Protein AF-A0A1V3QE25-F1 (afdb_monomer_lite)

Secondary structure (DSSP, 8-state):
-HHHHHTT---HHHH-TT----TTSS--------TT----SS---TTHHHHHHHHHT-TT---S-EEEEE--HHHHHHHHHHHHHHHHHHH---TTS-TTGGG-SEEE-STT--EEE--HHHHHHHHHHHHHHHHHHHHHTT--EEEEEHHHHHH-HHHHHHHHHHHHTTSS-HHHHHHHHHHH--GGGS-HHHHH-SS-SS--SSS---PPPPHHHHHHHHHHHHHHHHHHHHHHHHHHHHHT--

Structure (mmCIF, N/CA/C/O backbone):
data_AF-A0A1V3QE25-F1
#
_entry.id   AF-A0A1V3QE25-F1
#
loop_
_atom_site.group_PDB
_atom_site.id
_atom_site.type_symbol
_atom_site.label_atom_id
_atom_site.label_alt_id
_atom_site.label_comp_id
_atom_site.label_asym_id
_atom_site.label_entity_id
_atom_site.label_seq_id
_atom_site.pdbx_PDB_ins_code
_atom_site.Cartn_x
_atom_site.Cartn_y
_atom_site.Cartn_z
_atom_site.occupancy
_atom_site.B_iso_or_equiv
_atom_site.auth_seq_id
_atom_site.auth_comp_id
_atom_site.auth_asym_id
_atom_site.auth_atom_id
_atom_site.pdbx_PDB_model_num
ATOM 1 N N . MET A 1 1 ? -2.271 5.310 3.461 1.00 87.31 1 MET A N 1
ATOM 2 C CA . MET A 1 1 ? -1.578 6.123 4.490 1.00 87.31 1 MET A CA 1
ATOM 3 C C . MET A 1 1 ? -2.142 7.524 4.607 1.00 87.31 1 MET A C 1
ATOM 5 O O . MET A 1 1 ? -2.741 7.791 5.632 1.00 87.31 1 MET A O 1
ATOM 9 N N . GLN A 1 2 ? -2.006 8.396 3.601 1.00 90.62 2 GLN A N 1
ATOM 10 C CA . GLN A 1 2 ? -2.521 9.776 3.695 1.00 90.62 2 GLN A CA 1
ATOM 11 C C . GLN A 1 2 ? -4.026 9.838 3.993 1.00 90.62 2 GLN A C 1
ATOM 13 O O . GLN A 1 2 ? -4.429 10.609 4.852 1.00 90.62 2 GLN A O 1
ATOM 18 N N . TYR A 1 3 ? -4.822 8.966 3.364 1.00 92.94 3 TYR A N 1
ATOM 19 C CA . TYR A 1 3 ? -6.252 8.831 3.662 1.00 92.94 3 TYR A CA 1
ATOM 20 C C . TYR A 1 3 ? -6.508 8.500 5.143 1.00 92.94 3 TYR A C 1
ATOM 22 O O . TYR A 1 3 ? -7.149 9.271 5.837 1.00 92.94 3 TYR A O 1
ATOM 30 N N . LEU A 1 4 ? -5.902 7.427 5.667 1.00 94.00 4 LEU A N 1
ATOM 31 C CA . LEU A 1 4 ? -6.031 7.029 7.079 1.00 94.00 4 LEU A CA 1
ATOM 32 C C . LEU A 1 4 ? -5.590 8.133 8.057 1.00 94.00 4 LEU A C 1
ATOM 34 O O . LEU A 1 4 ? -6.205 8.304 9.103 1.00 94.00 4 LEU A O 1
ATOM 38 N N . HIS A 1 5 ? -4.552 8.899 7.706 1.00 93.25 5 HIS A N 1
ATOM 39 C CA . HIS A 1 5 ? -4.122 10.053 8.495 1.00 93.25 5 HIS A CA 1
ATOM 40 C C . HIS A 1 5 ? -5.169 11.171 8.500 1.00 93.25 5 HIS A C 1
ATOM 42 O O . HIS A 1 5 ? -5.487 11.700 9.559 1.00 93.25 5 HIS A O 1
ATOM 48 N N . GLY A 1 6 ? -5.721 11.515 7.332 1.00 92.06 6 GLY A N 1
ATOM 49 C CA . GLY A 1 6 ? -6.783 12.516 7.224 1.00 92.06 6 GLY A CA 1
ATOM 50 C C . GLY A 1 6 ? -8.091 12.077 7.891 1.00 92.06 6 GLY A C 1
ATOM 51 O O . GLY A 1 6 ? -8.827 12.926 8.375 1.00 92.06 6 GLY A O 1
ATOM 52 N N . CYS A 1 7 ? -8.336 10.767 8.006 1.00 92.75 7 CYS A N 1
ATOM 53 C CA . CYS A 1 7 ? -9.417 10.208 8.822 1.00 92.75 7 CYS A CA 1
ATOM 54 C C . CYS A 1 7 ? -9.168 10.316 10.337 1.00 92.75 7 CYS A C 1
ATOM 56 O O . CYS A 1 7 ? -10.015 9.882 11.105 1.00 92.75 7 CYS A O 1
ATOM 58 N N . GLY A 1 8 ? -8.020 10.843 10.779 1.00 92.25 8 GLY A N 1
ATOM 59 C CA . GLY A 1 8 ? -7.712 11.075 12.192 1.00 92.25 8 GLY A CA 1
ATOM 60 C C . GLY A 1 8 ? -6.895 9.978 12.881 1.00 92.25 8 GLY A C 1
ATOM 61 O O . GLY A 1 8 ? -6.640 10.087 14.079 1.00 92.25 8 GLY A O 1
ATOM 62 N N . LEU A 1 9 ? -6.445 8.941 12.165 1.00 92.94 9 LEU A N 1
ATOM 63 C CA . LEU A 1 9 ? -5.601 7.899 12.759 1.00 92.94 9 LEU A CA 1
ATOM 64 C C . LEU A 1 9 ? -4.143 8.361 12.921 1.00 92.94 9 LEU A C 1
ATOM 66 O O . LEU A 1 9 ? -3.596 9.104 12.095 1.00 92.94 9 LEU A O 1
ATOM 70 N N . GLU A 1 10 ? -3.472 7.862 13.966 1.00 93.69 10 GLU A N 1
ATOM 71 C CA . GLU A 1 10 ? -2.030 8.062 14.133 1.00 93.69 10 GLU A CA 1
ATOM 72 C C . GLU A 1 10 ? -1.267 7.255 13.073 1.00 93.69 10 GLU A C 1
ATOM 74 O O . GLU A 1 10 ? -1.355 6.031 13.008 1.00 93.69 10 GLU A O 1
ATOM 79 N N . THR A 1 11 ? -0.494 7.946 12.239 1.00 93.25 11 THR A N 1
ATOM 80 C CA . THR A 1 11 ? 0.308 7.342 11.164 1.00 93.25 11 THR A CA 1
ATOM 81 C C . THR A 1 11 ? 1.741 7.876 11.220 1.00 93.25 11 THR A C 1
ATOM 83 O O . THR A 1 11 ? 2.056 8.762 12.016 1.00 93.25 11 THR A O 1
ATOM 86 N N . HIS A 1 12 ? 2.605 7.420 10.310 1.00 89.81 12 HIS A N 1
ATOM 87 C CA . HIS A 1 12 ? 3.932 8.008 10.092 1.00 89.81 12 HIS A CA 1
ATOM 88 C C . HIS A 1 12 ? 3.914 9.548 9.981 1.00 89.81 12 HIS A C 1
ATOM 90 O O . HIS A 1 12 ? 4.813 10.229 10.472 1.00 89.81 12 HIS A O 1
ATOM 96 N N . LEU A 1 13 ? 2.867 10.115 9.368 1.00 90.12 13 LEU A N 1
ATOM 97 C CA . LEU A 1 13 ? 2.724 11.562 9.177 1.00 90.12 13 LEU A CA 1
ATOM 98 C C . LEU A 1 13 ? 2.477 12.318 10.488 1.00 90.12 13 LEU A C 1
ATOM 100 O O . LEU A 1 13 ? 2.809 13.497 10.570 1.00 90.12 13 LEU A O 1
ATOM 104 N N . THR A 1 14 ? 1.974 11.651 11.529 1.00 90.06 14 THR A N 1
ATOM 105 C CA . THR A 1 14 ? 1.804 12.259 12.856 1.00 90.06 14 THR A CA 1
ATOM 106 C C . THR A 1 14 ? 3.156 12.603 13.479 1.00 90.06 14 THR A C 1
ATOM 108 O O . THR A 1 14 ? 3.327 13.678 14.047 1.00 90.06 14 THR A O 1
ATOM 111 N N . GLN A 1 15 ? 4.139 11.709 13.344 1.00 85.38 15 GLN A N 1
ATOM 112 C CA . GLN A 1 15 ? 5.492 11.910 13.875 1.00 85.38 15 GLN A CA 1
ATOM 113 C C . GLN A 1 15 ? 6.384 12.691 12.900 1.00 85.38 15 GLN A C 1
ATOM 115 O O . GLN A 1 15 ? 7.293 13.410 13.317 1.00 85.38 15 GLN A O 1
ATOM 120 N N . HIS A 1 16 ? 6.098 12.600 11.598 1.00 86.50 16 HIS A N 1
ATOM 121 C CA . HIS A 1 16 ? 6.852 13.263 10.538 1.00 86.50 16 HIS A CA 1
ATOM 122 C C . HIS A 1 16 ? 5.935 14.069 9.597 1.00 86.50 16 HIS A C 1
ATOM 124 O O . HIS A 1 16 ? 5.761 13.688 8.438 1.00 86.50 16 HIS A O 1
ATOM 130 N N . PRO A 1 17 ? 5.410 15.237 10.023 1.00 85.00 17 PRO A N 1
ATOM 131 C CA . PRO A 1 17 ? 4.431 16.004 9.236 1.00 85.00 17 PRO A CA 1
ATOM 132 C C . PRO A 1 17 ? 4.947 16.511 7.883 1.00 85.00 17 PRO A C 1
ATOM 134 O O . PRO A 1 17 ? 4.170 16.838 6.993 1.00 85.00 17 PRO A O 1
ATOM 137 N N . LYS A 1 18 ? 6.275 16.604 7.725 1.00 84.06 18 LYS A N 1
ATOM 138 C CA . LYS A 1 18 ? 6.936 17.027 6.479 1.00 84.06 18 LYS A CA 1
ATOM 139 C C . LYS A 1 18 ? 7.327 15.856 5.574 1.00 84.06 18 LYS A C 1
ATOM 141 O O . LYS A 1 18 ? 7.869 16.090 4.493 1.00 84.06 18 LYS A O 1
ATOM 146 N N . ALA A 1 19 ? 7.121 14.613 6.013 1.00 80.94 19 ALA A N 1
ATOM 147 C CA . ALA A 1 19 ? 7.381 13.454 5.176 1.00 80.94 19 ALA A CA 1
ATOM 148 C C . ALA A 1 19 ? 6.414 13.457 3.988 1.00 80.94 19 ALA A C 1
ATOM 150 O O . ALA A 1 19 ? 5.250 13.836 4.097 1.00 80.94 19 ALA A O 1
ATOM 151 N N . SER A 1 20 ? 6.909 13.046 2.829 1.00 77.56 20 SER A N 1
ATOM 152 C CA . SER A 1 20 ? 6.118 12.978 1.607 1.00 77.56 20 SER A CA 1
ATOM 153 C C . SER A 1 20 ? 6.434 11.693 0.864 1.00 77.56 20 SER A C 1
ATOM 155 O O . SER A 1 20 ? 7.486 11.083 1.060 1.00 77.56 20 SER A O 1
ATOM 157 N N . LEU A 1 21 ? 5.495 11.269 0.023 1.00 72.75 21 LEU A N 1
ATOM 158 C CA . LEU A 1 21 ? 5.736 10.179 -0.910 1.00 72.75 21 LEU A CA 1
ATOM 159 C C . LEU A 1 21 ? 6.799 10.602 -1.924 1.00 72.75 21 LEU A C 1
ATOM 161 O O . LEU A 1 21 ? 6.862 11.765 -2.340 1.00 72.75 21 LEU A O 1
ATOM 165 N N . PHE A 1 22 ? 7.611 9.647 -2.368 1.00 65.44 22 PHE A N 1
ATOM 166 C CA . PHE A 1 22 ? 8.517 9.898 -3.476 1.00 65.44 22 PHE A CA 1
ATOM 167 C C . PHE A 1 22 ? 7.690 10.279 -4.711 1.00 65.44 22 PHE A C 1
ATOM 169 O O . PHE A 1 22 ? 6.806 9.551 -5.140 1.00 65.44 22 PHE A O 1
ATOM 176 N N . LYS A 1 23 ? 7.989 11.422 -5.338 1.00 60.81 23 LYS A N 1
ATOM 177 C CA . LYS A 1 23 ? 7.208 11.997 -6.459 1.00 60.81 23 LYS A CA 1
ATOM 178 C C . LYS A 1 23 ? 6.938 11.027 -7.626 1.00 60.81 23 LYS A C 1
ATOM 180 O O . LYS A 1 23 ? 6.082 11.267 -8.478 1.00 60.81 23 LYS A O 1
ATOM 185 N N . HIS A 1 24 ? 7.739 9.977 -7.722 1.00 57.66 24 HIS A N 1
ATOM 186 C CA . HIS A 1 24 ? 7.818 9.066 -8.853 1.00 57.66 24 HIS A CA 1
ATOM 187 C C . HIS A 1 24 ? 7.666 7.595 -8.470 1.00 57.66 24 HIS A C 1
ATOM 189 O O . HIS A 1 24 ? 7.667 6.753 -9.364 1.00 57.66 24 HIS A O 1
ATOM 195 N N . ALA A 1 25 ? 7.485 7.308 -7.181 1.00 57.22 25 ALA A N 1
ATOM 196 C CA . ALA A 1 25 ? 7.248 5.976 -6.655 1.00 57.22 25 ALA A CA 1
ATOM 197 C C . ALA A 1 25 ? 6.140 6.061 -5.599 1.00 57.22 25 ALA A C 1
ATOM 199 O O . ALA A 1 25 ? 6.167 6.949 -4.756 1.00 57.22 25 ALA A O 1
ATOM 200 N N . ASN A 1 26 ? 5.212 5.102 -5.559 1.00 61.88 26 ASN A N 1
ATOM 201 C CA . ASN A 1 26 ? 4.227 4.994 -4.466 1.00 61.88 26 ASN A CA 1
ATOM 202 C C . ASN A 1 26 ? 4.873 4.504 -3.139 1.00 61.88 26 ASN A C 1
ATOM 204 O O . ASN A 1 26 ? 4.250 3.825 -2.318 1.00 61.88 26 ASN A O 1
ATOM 208 N N . ALA A 1 27 ? 6.146 4.841 -2.944 1.00 63.66 27 ALA A N 1
ATOM 209 C CA . ALA A 1 27 ? 6.988 4.544 -1.800 1.00 63.66 27 ALA A CA 1
ATOM 210 C C . ALA A 1 27 ? 7.125 5.791 -0.911 1.00 63.66 27 ALA A C 1
ATOM 212 O O . ALA A 1 27 ? 6.935 6.926 -1.359 1.00 63.66 27 ALA A O 1
ATOM 213 N N . GLY A 1 28 ? 7.474 5.576 0.348 1.00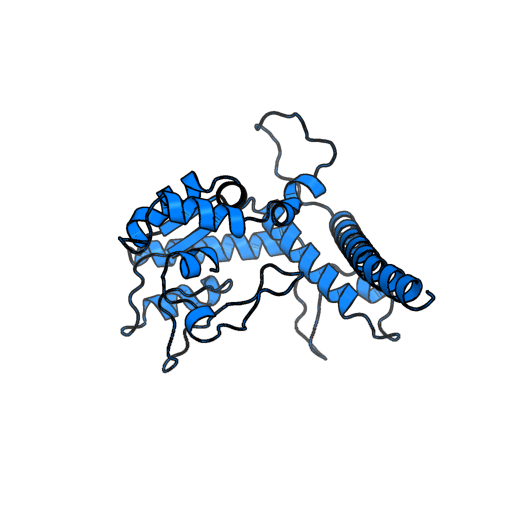 73.69 28 GLY A N 1
ATOM 214 C CA . GLY A 1 28 ? 7.505 6.574 1.406 1.00 73.69 28 GLY A CA 1
ATOM 215 C C . GLY A 1 28 ? 6.425 6.308 2.454 1.00 73.69 28 GLY A C 1
ATOM 216 O O . GLY A 1 28 ? 5.371 5.723 2.166 1.00 73.69 28 GLY A O 1
ATOM 217 N N . LEU A 1 29 ? 6.667 6.819 3.664 1.00 83.69 29 LEU A N 1
ATOM 218 C CA . LEU A 1 29 ? 5.801 6.659 4.840 1.00 83.69 29 LEU A CA 1
ATOM 219 C C . LEU A 1 29 ? 5.747 5.218 5.373 1.00 83.69 29 LEU A C 1
ATOM 221 O O . LEU A 1 29 ? 4.756 4.837 5.997 1.00 83.69 29 LEU A O 1
ATOM 225 N N . GLU A 1 30 ? 6.765 4.406 5.075 1.00 84.19 30 GLU A N 1
ATOM 226 C CA . GLU A 1 30 ? 6.917 3.069 5.641 1.00 84.19 30 GLU A CA 1
ATOM 227 C C . GLU A 1 30 ? 7.529 3.105 7.044 1.00 84.19 30 GLU A C 1
ATOM 229 O O . GLU A 1 30 ? 8.432 3.891 7.333 1.00 84.19 30 GLU A O 1
ATOM 234 N N . ASP A 1 31 ? 7.096 2.170 7.885 1.00 84.94 31 ASP A N 1
ATOM 235 C CA . ASP A 1 31 ? 7.680 1.924 9.196 1.00 84.94 31 ASP A CA 1
ATOM 236 C C . ASP A 1 31 ? 8.067 0.453 9.341 1.00 84.94 31 ASP A C 1
ATOM 238 O O . ASP A 1 31 ? 7.353 -0.455 8.912 1.00 84.94 31 ASP A O 1
ATOM 242 N N . ILE A 1 32 ? 9.215 0.219 9.977 1.00 84.12 32 ILE A N 1
ATOM 243 C CA . ILE A 1 32 ? 9.670 -1.118 10.357 1.00 84.12 32 ILE A CA 1
ATOM 244 C C . ILE A 1 32 ? 9.395 -1.280 11.855 1.00 84.12 32 ILE A C 1
ATOM 246 O O . ILE A 1 32 ? 9.905 -0.475 12.647 1.00 84.12 32 ILE A O 1
ATOM 250 N N . PRO A 1 33 ? 8.605 -2.289 12.266 1.00 84.56 33 PRO A N 1
ATOM 251 C CA . PRO A 1 33 ? 8.304 -2.533 13.667 1.00 84.56 33 PRO A CA 1
ATOM 252 C C . PRO A 1 33 ? 9.519 -3.159 14.361 1.00 84.56 33 PRO A C 1
ATOM 254 O O . PRO A 1 33 ? 9.584 -4.368 14.579 1.00 84.56 33 PRO A O 1
ATOM 257 N N . THR A 1 34 ? 10.497 -2.331 14.72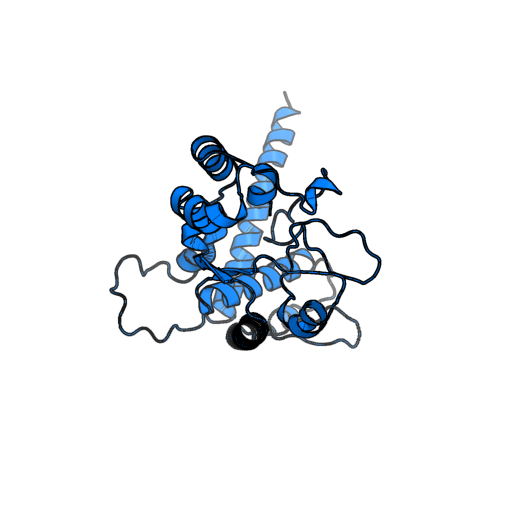3 1.00 82.06 34 THR A N 1
ATOM 258 C CA . THR A 1 34 ? 11.680 -2.729 15.503 1.00 82.06 34 THR A CA 1
ATOM 259 C C . THR A 1 34 ? 11.380 -2.629 17.007 1.00 82.06 34 THR A C 1
ATOM 261 O O . THR A 1 34 ? 10.677 -1.700 17.416 1.00 82.06 34 THR A O 1
ATOM 264 N N . PRO A 1 35 ? 11.865 -3.557 17.855 1.00 78.31 35 PRO A N 1
ATOM 265 C CA . PRO A 1 35 ? 11.714 -3.454 19.309 1.00 78.31 35 PRO A CA 1
ATOM 266 C C . PRO A 1 35 ? 12.239 -2.123 19.867 1.00 78.31 35 PRO A C 1
ATOM 268 O O . PRO A 1 35 ? 13.269 -1.622 19.419 1.00 78.31 35 PRO A O 1
ATOM 271 N N . GLY A 1 36 ? 11.524 -1.542 20.835 1.00 78.81 36 GLY A N 1
ATOM 272 C CA . GLY A 1 36 ? 11.908 -0.290 21.505 1.00 78.81 36 GLY A CA 1
ATOM 273 C C . GLY A 1 36 ? 11.667 0.999 20.706 1.00 78.81 36 GLY A C 1
ATOM 274 O O . GLY A 1 36 ? 11.850 2.088 21.247 1.00 78.81 36 GLY A O 1
ATOM 275 N N . LYS A 1 37 ? 11.228 0.916 19.442 1.00 83.62 37 LYS A N 1
ATOM 276 C CA . LYS A 1 37 ? 10.827 2.092 18.656 1.00 83.62 37 LYS A CA 1
ATOM 277 C C . LYS A 1 37 ? 9.386 2.481 19.004 1.00 83.62 37 LYS A C 1
ATOM 279 O O . LYS A 1 37 ? 8.510 1.621 19.034 1.00 83.62 37 LYS A O 1
ATOM 284 N N . LYS A 1 38 ? 9.118 3.777 19.196 1.00 85.75 38 LYS A N 1
ATOM 285 C CA . LYS A 1 38 ? 7.743 4.297 19.251 1.00 85.75 38 LYS A CA 1
ATOM 286 C C . LYS A 1 38 ? 7.126 4.202 17.853 1.00 85.75 38 LYS A C 1
ATOM 288 O O . LYS A 1 38 ? 7.571 4.895 16.941 1.00 85.75 38 LYS A O 1
ATOM 293 N N . LEU A 1 39 ? 6.144 3.324 17.681 1.00 88.31 39 LEU A N 1
ATOM 294 C CA . LEU A 1 39 ? 5.460 3.106 16.406 1.00 88.31 39 LEU A CA 1
ATOM 295 C C . LEU A 1 39 ? 4.156 3.913 16.359 1.00 88.31 39 LEU A C 1
ATOM 297 O O . LEU A 1 39 ? 3.521 4.064 17.403 1.00 88.31 39 LEU A O 1
ATOM 301 N N . PRO A 1 40 ? 3.761 4.445 15.188 1.00 92.56 40 PRO A N 1
ATOM 302 C CA . PRO A 1 40 ? 2.414 4.973 15.014 1.00 92.56 40 PRO A CA 1
ATOM 303 C C . PRO A 1 40 ? 1.384 3.838 15.076 1.00 92.56 40 PRO A C 1
ATOM 305 O O . PRO A 1 40 ? 1.724 2.680 14.829 1.00 92.56 40 PRO A O 1
ATOM 308 N N . TYR A 1 41 ? 0.121 4.180 15.343 1.00 93.38 41 TYR A N 1
ATOM 309 C CA . TYR A 1 41 ? -0.974 3.204 15.363 1.00 93.38 41 TYR A CA 1
ATOM 310 C C . TYR A 1 41 ? -1.118 2.461 14.022 1.00 93.38 41 TYR A C 1
ATOM 312 O O . TYR A 1 41 ? -1.206 1.238 13.984 1.00 93.38 41 TYR A O 1
ATOM 320 N N . VAL A 1 42 ? -1.064 3.187 12.902 1.00 94.12 42 VAL A N 1
ATOM 321 C CA . VAL A 1 42 ? -1.103 2.613 11.553 1.00 94.12 42 VAL A CA 1
ATOM 322 C C . VAL A 1 42 ? 0.304 2.525 10.971 1.00 94.12 42 VAL A C 1
ATOM 324 O O . VAL A 1 42 ? 0.970 3.541 10.751 1.00 94.12 42 VAL A O 1
ATOM 327 N N . ILE A 1 43 ? 0.711 1.307 10.616 1.00 92.12 43 ILE A N 1
ATOM 328 C CA . ILE A 1 43 ? 2.001 1.006 9.989 1.00 92.12 43 ILE A CA 1
ATOM 329 C C . ILE A 1 43 ? 1.787 0.625 8.521 1.00 92.12 43 ILE A C 1
ATOM 331 O O . ILE A 1 43 ? 1.018 -0.281 8.206 1.00 92.12 43 ILE A O 1
ATOM 335 N N . LYS A 1 44 ? 2.521 1.275 7.611 1.00 90.94 44 LYS A N 1
ATOM 336 C CA . LYS A 1 44 ? 2.672 0.826 6.218 1.00 90.94 44 LYS A CA 1
ATOM 337 C C . LYS A 1 44 ? 3.983 0.068 6.083 1.00 90.94 44 LYS A C 1
ATOM 339 O O . LYS A 1 44 ? 5.035 0.588 6.438 1.00 90.94 44 LYS A O 1
ATOM 344 N N . THR A 1 45 ? 3.935 -1.119 5.491 1.00 88.25 45 THR A N 1
ATOM 345 C CA . THR A 1 45 ? 5.140 -1.860 5.108 1.00 88.25 45 THR A CA 1
ATOM 346 C C . THR A 1 45 ? 4.874 -2.716 3.866 1.00 88.25 45 THR A C 1
ATOM 348 O O . THR A 1 45 ? 3.900 -3.468 3.845 1.00 88.25 45 THR A O 1
ATOM 351 N N . PRO A 1 46 ? 5.712 -2.634 2.818 1.00 84.88 46 PRO A N 1
ATOM 352 C CA . PRO A 1 46 ? 5.664 -3.565 1.693 1.00 84.88 46 PRO A CA 1
ATOM 353 C C . PRO A 1 46 ? 6.372 -4.900 1.993 1.00 84.88 46 PRO A C 1
ATOM 355 O O . PRO A 1 46 ? 6.308 -5.810 1.171 1.00 84.88 46 PRO A O 1
ATOM 358 N N . TRP A 1 47 ? 7.037 -5.026 3.149 1.00 87.94 47 TRP A N 1
ATOM 359 C CA . TRP A 1 47 ? 7.887 -6.169 3.516 1.00 87.94 47 TRP A CA 1
ATOM 360 C C . TRP A 1 47 ? 7.268 -7.076 4.579 1.00 87.94 47 TRP A C 1
ATOM 362 O O . TRP A 1 47 ? 7.986 -7.836 5.217 1.00 87.94 47 TRP A O 1
ATOM 372 N N . LEU A 1 48 ? 5.954 -6.992 4.815 1.00 88.81 48 LEU A N 1
ATOM 373 C CA . LEU A 1 48 ? 5.312 -7.761 5.886 1.00 88.81 48 LEU A CA 1
ATOM 374 C C . LEU A 1 48 ? 5.631 -9.261 5.795 1.00 88.81 48 LEU A C 1
ATOM 376 O O . LEU A 1 48 ? 5.907 -9.875 6.817 1.00 88.81 48 LEU A O 1
ATOM 380 N N . TYR A 1 49 ? 5.676 -9.828 4.587 1.00 89.12 49 TYR A N 1
ATOM 381 C CA . TYR A 1 49 ? 5.972 -11.247 4.368 1.00 89.12 49 TYR A CA 1
ATOM 382 C C . TYR A 1 49 ? 7.340 -11.695 4.919 1.00 89.12 49 TYR A C 1
ATOM 384 O O . TYR A 1 49 ? 7.472 -12.838 5.339 1.00 89.12 49 TYR A O 1
ATOM 392 N N . GLU A 1 50 ? 8.326 -10.796 5.009 1.00 88.19 50 GLU A N 1
ATOM 393 C CA . GLU A 1 50 ? 9.669 -11.094 5.538 1.00 88.19 50 GLU A CA 1
ATOM 394 C C . GLU A 1 50 ? 9.677 -11.298 7.061 1.00 88.19 50 GLU A C 1
ATOM 396 O O . GLU A 1 50 ? 10.593 -11.901 7.623 1.00 88.19 50 GLU A O 1
ATOM 401 N N . PHE A 1 51 ? 8.693 -10.736 7.770 1.00 89.81 51 PHE A N 1
ATOM 402 C CA . PHE A 1 51 ? 8.711 -10.696 9.232 1.00 89.81 51 PHE A CA 1
ATOM 403 C C . PHE A 1 51 ? 7.349 -10.907 9.899 1.00 89.81 51 PHE A C 1
ATOM 405 O O . PHE A 1 51 ? 7.248 -10.713 11.112 1.00 89.81 51 PHE A O 1
ATOM 412 N N . VAL A 1 52 ? 6.316 -11.320 9.158 1.00 92.00 52 VAL A N 1
ATOM 413 C CA . VAL A 1 52 ? 4.938 -11.460 9.659 1.00 92.00 52 VAL A CA 1
ATOM 414 C C . VAL A 1 52 ? 4.868 -12.365 10.888 1.00 92.00 52 VAL A C 1
ATOM 416 O O . VAL A 1 52 ? 4.315 -11.961 11.907 1.00 92.00 52 VAL A O 1
ATOM 419 N N . ASP A 1 53 ? 5.529 -13.524 10.863 1.00 91.19 53 ASP A N 1
ATOM 420 C CA . ASP A 1 53 ? 5.542 -14.445 12.003 1.00 91.19 53 ASP A CA 1
ATOM 421 C C . ASP A 1 53 ? 6.247 -13.846 13.218 1.00 91.19 53 ASP A C 1
ATOM 423 O O . ASP A 1 53 ? 5.798 -14.002 14.353 1.00 91.19 53 ASP A O 1
ATOM 427 N N . ARG A 1 54 ? 7.350 -13.121 13.004 1.00 90.94 54 ARG A N 1
ATOM 428 C CA . ARG A 1 54 ? 8.059 -12.441 14.093 1.00 90.94 54 ARG A CA 1
ATOM 429 C C . ARG A 1 54 ? 7.183 -11.358 14.708 1.00 90.94 54 ARG A C 1
ATOM 431 O O . ARG A 1 54 ? 7.142 -11.255 15.927 1.00 90.94 54 ARG A O 1
ATOM 438 N N . LEU A 1 55 ? 6.492 -10.575 13.879 1.00 91.25 55 LEU A N 1
ATOM 439 C CA . LEU A 1 55 ? 5.583 -9.523 14.325 1.00 91.25 55 LEU A CA 1
ATOM 440 C C . LEU A 1 55 ? 4.418 -10.102 15.131 1.00 91.25 55 LEU A C 1
ATOM 442 O O . LEU A 1 55 ? 4.135 -9.602 16.209 1.00 91.25 55 LEU A O 1
ATOM 446 N N . LEU A 1 56 ? 3.789 -11.176 14.654 1.00 92.00 56 LEU A N 1
ATOM 447 C CA . LEU A 1 56 ? 2.652 -11.812 15.328 1.00 92.00 56 LEU A CA 1
ATOM 448 C C . LEU A 1 56 ? 3.028 -12.537 16.630 1.00 92.00 56 LEU A C 1
ATOM 450 O O . LEU A 1 56 ? 2.162 -12.809 17.457 1.00 92.00 56 LEU A O 1
ATOM 454 N N . ASN A 1 57 ? 4.307 -12.870 16.817 1.00 91.44 57 ASN A N 1
ATOM 455 C CA . ASN A 1 57 ? 4.822 -13.458 18.055 1.00 91.44 57 ASN A CA 1
ATOM 456 C C . ASN A 1 57 ? 5.261 -12.414 19.092 1.00 91.44 57 ASN A C 1
ATOM 458 O O . ASN A 1 57 ? 5.675 -12.780 20.193 1.00 91.44 57 ASN A O 1
ATOM 462 N N . ARG A 1 58 ? 5.201 -11.122 18.762 1.00 89.44 58 ARG A N 1
ATOM 463 C CA . ARG A 1 58 ? 5.519 -10.058 19.712 1.00 89.44 58 ARG A CA 1
ATOM 464 C C . ARG A 1 58 ? 4.390 -9.896 20.723 1.00 89.44 58 ARG A C 1
ATOM 466 O O . ARG A 1 58 ? 3.254 -9.647 20.350 1.00 89.44 58 ARG A O 1
ATOM 473 N N . GLY A 1 59 ? 4.724 -9.986 22.009 1.00 87.81 59 GLY A N 1
ATOM 474 C CA . GLY A 1 59 ? 3.769 -9.745 23.096 1.00 87.81 59 GLY A CA 1
ATOM 475 C C . GLY A 1 59 ? 3.447 -8.265 23.333 1.00 87.81 59 GLY A C 1
ATOM 476 O O . GLY A 1 59 ? 2.522 -7.963 24.076 1.00 87.81 59 GLY A O 1
ATOM 477 N N . ASP A 1 60 ? 4.202 -7.345 22.727 1.00 90.12 60 ASP A N 1
ATOM 478 C CA . ASP A 1 60 ? 4.038 -5.897 22.889 1.00 90.12 60 ASP A CA 1
ATOM 479 C C . ASP A 1 60 ? 3.202 -5.235 21.780 1.00 90.12 60 ASP A C 1
ATOM 481 O O . ASP A 1 60 ? 2.967 -4.030 21.832 1.00 90.12 60 ASP A O 1
ATOM 485 N N . ILE A 1 61 ? 2.751 -5.999 20.777 1.00 90.44 61 ILE A N 1
ATOM 486 C CA . ILE A 1 61 ? 1.950 -5.499 19.654 1.00 90.44 61 ILE A CA 1
ATOM 487 C C . ILE A 1 61 ? 0.729 -6.397 19.473 1.00 90.44 61 ILE A C 1
ATOM 489 O O . ILE A 1 61 ? 0.853 -7.608 19.331 1.00 90.44 61 ILE A O 1
ATOM 493 N N . THR A 1 62 ? -0.453 -5.787 19.419 1.00 92.12 62 THR A N 1
ATOM 494 C CA . THR A 1 62 ? -1.686 -6.443 18.965 1.00 92.12 62 THR A CA 1
ATOM 495 C C . THR A 1 62 ? -2.076 -5.848 17.619 1.00 92.12 62 THR A C 1
ATOM 497 O O . THR A 1 62 ? -2.012 -4.634 17.445 1.00 92.12 62 THR A O 1
ATOM 500 N N . ILE A 1 63 ? -2.424 -6.699 16.652 1.00 94.81 63 ILE A N 1
ATOM 501 C CA . ILE A 1 63 ? -2.860 -6.259 15.324 1.00 94.81 63 ILE A CA 1
ATOM 502 C C . ILE A 1 63 ? -4.383 -6.332 15.272 1.00 94.81 63 ILE A C 1
ATOM 504 O O . ILE A 1 63 ? -4.942 -7.427 15.262 1.00 94.81 63 ILE A O 1
ATOM 508 N N . ASP A 1 64 ? -5.035 -5.172 15.200 1.00 95.19 64 ASP A N 1
ATOM 509 C CA . ASP A 1 64 ? -6.497 -5.081 15.102 1.00 95.19 64 ASP A CA 1
ATOM 510 C C . ASP A 1 64 ? -7.004 -5.497 13.714 1.00 95.19 64 ASP A C 1
ATOM 512 O O . ASP A 1 64 ? -8.042 -6.146 13.581 1.00 95.19 64 ASP A O 1
ATOM 516 N N . VAL A 1 65 ? -6.265 -5.125 12.664 1.00 96.75 65 VAL A N 1
ATOM 517 C CA . VAL A 1 65 ? -6.597 -5.431 11.270 1.00 96.75 65 VAL A CA 1
ATOM 518 C C . VAL A 1 65 ? -5.366 -5.351 10.372 1.00 96.75 65 VAL A C 1
ATOM 520 O O . VAL A 1 65 ? -4.518 -4.471 10.520 1.00 96.75 65 VAL A O 1
ATOM 523 N N . ALA A 1 66 ? -5.291 -6.249 9.394 1.00 96.81 66 ALA A N 1
ATOM 524 C CA . ALA A 1 66 ? -4.381 -6.147 8.263 1.00 96.81 66 ALA A CA 1
ATOM 525 C C . ALA A 1 66 ? -5.149 -5.674 7.021 1.00 96.81 66 ALA A C 1
ATOM 527 O O . ALA A 1 66 ? -6.025 -6.374 6.514 1.00 96.81 66 ALA A O 1
ATOM 528 N N . VAL A 1 67 ? -4.810 -4.489 6.512 1.00 96.62 67 VAL A N 1
ATOM 529 C CA . VAL A 1 67 ? -5.383 -3.954 5.268 1.00 96.62 67 VAL A CA 1
ATOM 530 C C . VAL A 1 67 ? -4.446 -4.288 4.111 1.00 96.62 67 VAL A C 1
ATOM 532 O O . VAL A 1 67 ? -3.309 -3.811 4.077 1.00 96.62 67 VAL A O 1
ATOM 535 N N . LEU A 1 68 ? -4.917 -5.102 3.168 1.00 94.62 68 LEU A N 1
ATOM 536 C CA . LEU A 1 68 ? -4.135 -5.616 2.045 1.00 94.62 68 LEU A CA 1
ATOM 537 C C . LEU A 1 68 ? -4.724 -5.121 0.715 1.00 94.62 68 LEU A C 1
ATOM 539 O O . LEU A 1 68 ? -5.729 -5.659 0.248 1.00 94.62 68 LEU A O 1
ATOM 543 N N . PRO A 1 69 ? -4.110 -4.102 0.084 1.00 91.50 69 PRO A N 1
ATOM 544 C CA . PRO A 1 69 ? -4.458 -3.712 -1.274 1.00 91.50 69 PRO A CA 1
ATOM 545 C C . PRO A 1 69 ? -4.116 -4.833 -2.262 1.00 91.50 69 PRO A C 1
ATOM 547 O O . PRO A 1 69 ? -2.965 -5.264 -2.356 1.00 91.50 69 PRO A O 1
ATOM 550 N N . MET A 1 70 ? -5.120 -5.271 -3.006 1.00 89.69 70 MET A N 1
ATOM 551 C CA . MET A 1 70 ? -5.078 -6.305 -4.024 1.00 89.69 70 MET A CA 1
ATOM 552 C C . MET A 1 70 ? -5.086 -5.664 -5.398 1.00 89.69 70 MET A C 1
ATOM 554 O O . MET A 1 70 ? -5.867 -4.766 -5.683 1.00 89.69 70 MET A O 1
ATOM 558 N N . ARG A 1 71 ? -4.209 -6.144 -6.266 1.00 84.00 71 ARG A N 1
ATOM 559 C CA . ARG A 1 71 ? -4.144 -5.748 -7.667 1.00 84.00 71 ARG A CA 1
ATOM 560 C C . ARG A 1 71 ? -3.886 -6.995 -8.481 1.00 84.00 71 ARG A C 1
ATOM 562 O O . ARG A 1 71 ? -3.336 -7.966 -7.956 1.00 84.00 71 ARG A O 1
ATOM 569 N N . ASP A 1 72 ? -4.231 -6.926 -9.755 1.00 86.88 72 ASP A N 1
ATOM 570 C CA . ASP A 1 72 ? -3.788 -7.914 -10.713 1.00 86.88 72 ASP A CA 1
ATOM 571 C C . ASP A 1 72 ? -2.280 -8.209 -10.585 1.00 86.88 72 ASP A C 1
ATOM 573 O O . ASP A 1 72 ? -1.458 -7.294 -10.466 1.00 86.88 72 ASP A O 1
ATOM 577 N N . LEU A 1 73 ? -1.920 -9.495 -10.578 1.00 82.50 73 LEU A N 1
ATOM 578 C CA . LEU A 1 73 ? -0.555 -9.932 -10.293 1.00 82.50 73 LEU A CA 1
ATOM 579 C C . LEU A 1 73 ? 0.409 -9.534 -11.416 1.00 82.50 73 LEU A C 1
ATOM 581 O O . LEU A 1 73 ? 1.522 -9.083 -11.127 1.00 82.50 73 LEU A O 1
ATOM 585 N N . VAL A 1 74 ? -0.018 -9.661 -12.678 1.00 80.62 74 VAL A N 1
ATOM 586 C CA . VAL A 1 74 ? 0.780 -9.249 -13.841 1.00 80.62 74 VAL A CA 1
ATOM 587 C C . VAL A 1 74 ? 0.986 -7.743 -13.808 1.00 80.62 74 VAL A C 1
ATOM 589 O O . VAL A 1 74 ? 2.113 -7.266 -13.958 1.00 80.62 74 VAL A O 1
ATOM 592 N N . GLU A 1 75 ? -0.073 -6.983 -13.547 1.00 78.31 75 GLU A N 1
ATOM 593 C CA . GLU A 1 75 ? -0.017 -5.529 -13.462 1.00 78.31 75 GLU A CA 1
ATOM 594 C C . GLU A 1 75 ? 0.868 -5.047 -12.295 1.00 78.31 75 GLU A C 1
ATOM 596 O O . GLU A 1 75 ? 1.677 -4.126 -12.451 1.00 78.31 75 GLU A O 1
ATOM 601 N N . ALA A 1 76 ? 0.769 -5.687 -11.127 1.00 78.88 76 ALA A N 1
ATOM 602 C CA . ALA A 1 76 ? 1.580 -5.380 -9.953 1.00 78.88 76 ALA A CA 1
ATOM 603 C C . ALA A 1 76 ? 3.068 -5.677 -10.188 1.00 78.88 76 ALA A C 1
ATOM 605 O O . ALA A 1 76 ? 3.918 -4.833 -9.882 1.00 78.88 76 ALA A O 1
ATOM 606 N N . ALA A 1 77 ? 3.383 -6.842 -10.760 1.00 80.31 77 ALA A N 1
ATOM 607 C CA . ALA A 1 77 ? 4.747 -7.227 -11.102 1.00 80.31 77 ALA A CA 1
ATOM 608 C C . ALA A 1 77 ? 5.345 -6.284 -12.155 1.00 80.31 77 ALA A C 1
ATOM 610 O O . ALA A 1 77 ? 6.408 -5.704 -11.933 1.00 80.31 77 ALA A O 1
ATOM 611 N N . SER A 1 78 ? 4.612 -6.040 -13.243 1.00 78.50 78 SER A N 1
ATOM 612 C CA . SER A 1 78 ? 5.000 -5.113 -14.313 1.00 78.50 78 SER A CA 1
ATOM 613 C C . SER A 1 78 ? 5.257 -3.709 -13.772 1.00 78.50 78 SER A C 1
ATOM 615 O O . SER A 1 78 ? 6.277 -3.095 -14.071 1.00 78.50 78 SER A O 1
ATOM 617 N N . SER A 1 79 ? 4.383 -3.218 -12.886 1.00 76.50 79 SER A N 1
ATOM 618 C CA . SER A 1 79 ? 4.553 -1.918 -12.240 1.00 76.50 79 SER A CA 1
ATOM 619 C C . SER A 1 79 ? 5.852 -1.825 -11.439 1.00 76.50 79 SER A C 1
ATOM 621 O O . SER A 1 79 ? 6.500 -0.778 -11.477 1.00 76.50 79 SER A O 1
ATOM 623 N N . ARG A 1 80 ? 6.215 -2.871 -10.685 1.00 77.19 80 ARG A N 1
ATOM 624 C CA . ARG A 1 80 ? 7.455 -2.899 -9.892 1.00 77.19 80 ARG A CA 1
ATOM 625 C C . ARG A 1 80 ? 8.682 -2.889 -10.795 1.00 77.19 80 ARG A C 1
ATOM 627 O O . ARG A 1 80 ? 9.561 -2.057 -10.590 1.00 77.19 80 ARG A O 1
ATOM 634 N N . VAL A 1 81 ? 8.688 -3.725 -11.833 1.00 78.56 81 VAL A N 1
ATOM 635 C CA . VAL A 1 81 ? 9.772 -3.773 -12.825 1.00 78.56 81 VAL A CA 1
ATOM 636 C C . VAL A 1 81 ? 9.960 -2.415 -13.501 1.00 78.56 81 VAL A C 1
ATOM 638 O O . VAL A 1 81 ? 11.067 -1.884 -13.512 1.00 78.56 81 VAL A O 1
ATOM 641 N N . THR A 1 82 ? 8.883 -1.793 -13.992 1.00 74.19 82 THR A N 1
ATOM 642 C CA . THR A 1 82 ? 8.965 -0.477 -14.644 1.00 74.19 82 THR A CA 1
ATOM 643 C C . THR A 1 82 ? 9.477 0.610 -13.695 1.00 74.19 82 THR A C 1
ATOM 645 O O . THR A 1 82 ? 10.212 1.494 -14.132 1.00 74.19 82 THR A O 1
ATOM 648 N N . LEU A 1 83 ? 9.100 0.589 -12.409 1.00 74.56 83 LEU A N 1
ATOM 649 C CA . LEU A 1 83 ? 9.602 1.559 -11.426 1.00 74.56 83 LEU A CA 1
ATOM 650 C C . LEU A 1 83 ? 11.100 1.381 -11.153 1.00 74.56 83 LEU A C 1
ATOM 652 O O . LEU A 1 83 ? 11.813 2.381 -11.088 1.00 74.56 83 LEU A O 1
ATOM 656 N N . GLU A 1 84 ? 11.582 0.143 -11.050 1.00 76.62 84 GLU A N 1
ATOM 657 C CA . GLU A 1 84 ? 13.011 -0.142 -10.876 1.00 76.62 84 GLU A CA 1
ATOM 658 C C . GLU A 1 84 ? 13.824 0.234 -12.123 1.00 76.62 84 GLU A C 1
ATOM 660 O O . GLU A 1 84 ? 14.826 0.938 -12.011 1.00 76.62 84 GLU A O 1
ATOM 665 N N . MET A 1 85 ? 13.357 -0.124 -13.326 1.00 73.19 85 MET A N 1
ATOM 666 C CA . MET A 1 85 ? 13.984 0.288 -14.594 1.00 73.19 85 MET A CA 1
ATOM 667 C C . MET A 1 85 ? 14.051 1.812 -14.722 1.00 73.19 85 MET A C 1
ATOM 669 O O . MET A 1 85 ? 15.071 2.390 -15.096 1.00 73.19 85 MET A O 1
ATOM 673 N N . ARG A 1 86 ? 12.971 2.493 -14.343 1.00 72.38 86 ARG A N 1
ATOM 674 C CA . ARG A 1 86 ? 12.909 3.951 -14.315 1.00 72.38 86 ARG A CA 1
ATOM 675 C C . ARG A 1 86 ? 13.920 4.550 -13.335 1.00 72.38 86 ARG A C 1
ATOM 677 O O . ARG A 1 86 ? 14.630 5.492 -13.687 1.00 72.38 86 ARG A O 1
ATOM 684 N N . GLN A 1 87 ? 13.983 4.026 -12.112 1.00 72.56 87 GLN A N 1
ATOM 685 C CA . GLN A 1 87 ? 14.942 4.481 -11.108 1.00 72.56 87 GLN A CA 1
ATOM 686 C C . GLN A 1 87 ? 16.375 4.259 -11.591 1.00 72.56 87 GLN A C 1
ATOM 688 O O . GLN A 1 87 ? 17.203 5.158 -11.453 1.00 72.56 87 GLN A O 1
ATOM 693 N N . ARG A 1 88 ? 16.642 3.111 -12.222 1.00 72.06 88 ARG A N 1
ATOM 694 C CA . ARG A 1 88 ? 17.899 2.811 -12.903 1.00 72.06 88 ARG A CA 1
ATOM 695 C C . ARG A 1 88 ? 18.250 3.917 -13.896 1.00 72.06 88 ARG A C 1
ATOM 697 O O . ARG A 1 88 ? 19.285 4.548 -13.702 1.00 72.06 88 ARG A O 1
ATOM 704 N N . TYR A 1 89 ? 17.378 4.250 -14.850 1.00 70.44 89 TYR A N 1
ATOM 705 C CA . TYR A 1 89 ? 17.611 5.349 -15.801 1.00 70.44 89 TYR A CA 1
ATOM 706 C C . TYR A 1 89 ? 17.883 6.699 -15.135 1.00 70.44 89 TYR A C 1
ATOM 708 O O . TYR A 1 89 ? 18.778 7.426 -15.560 1.00 70.44 89 TYR A O 1
ATOM 716 N N . ALA A 1 90 ? 17.171 7.024 -14.056 1.00 65.94 90 ALA A N 1
ATOM 717 C CA . ALA A 1 90 ? 17.404 8.258 -13.311 1.00 65.94 90 ALA A CA 1
ATOM 718 C C . ALA A 1 90 ? 18.764 8.280 -12.576 1.00 65.94 90 ALA A C 1
ATOM 720 O O . ALA A 1 90 ? 19.333 9.355 -12.359 1.00 65.94 90 ALA A O 1
ATOM 721 N N . THR A 1 91 ? 19.272 7.108 -12.173 1.00 63.78 91 THR A N 1
ATOM 722 C CA . THR A 1 91 ? 20.556 6.941 -11.466 1.00 63.78 91 THR A CA 1
ATOM 723 C C . THR A 1 91 ? 21.756 6.704 -12.377 1.00 63.78 91 THR A C 1
ATOM 725 O O . THR A 1 91 ? 22.877 6.966 -11.947 1.00 63.78 91 THR A O 1
ATOM 728 N N . LEU A 1 92 ? 21.540 6.276 -13.625 1.00 62.00 92 LEU A N 1
ATOM 729 C CA . LEU A 1 92 ? 22.556 6.189 -14.675 1.00 62.00 92 LEU A CA 1
ATOM 730 C C . LEU A 1 92 ? 22.971 7.609 -15.103 1.00 62.00 92 LEU A C 1
ATOM 732 O O . LEU A 1 92 ? 22.587 8.122 -16.148 1.00 62.00 92 LEU A O 1
ATOM 736 N N . ARG A 1 93 ? 23.738 8.276 -14.240 1.00 53.06 93 ARG A N 1
ATOM 737 C CA . ARG A 1 93 ? 24.550 9.457 -14.571 1.00 53.06 93 ARG A CA 1
ATOM 738 C C . ARG A 1 93 ? 26.023 9.104 -14.738 1.00 53.06 93 ARG A C 1
ATOM 740 O O . ARG A 1 93 ? 26.838 10.009 -14.874 1.00 53.06 93 ARG A O 1
ATOM 747 N N . ASP A 1 94 ? 26.342 7.818 -14.666 1.00 53.34 94 ASP A N 1
ATOM 748 C CA . ASP A 1 94 ? 27.696 7.310 -14.777 1.00 53.34 94 ASP A CA 1
ATOM 749 C C . ASP A 1 94 ? 28.032 7.074 -16.260 1.00 53.34 94 ASP A C 1
ATOM 751 O O . ASP A 1 94 ? 27.401 6.215 -16.884 1.00 53.34 94 ASP A O 1
ATOM 755 N N . PRO A 1 95 ? 28.965 7.841 -16.853 1.00 53.56 95 PRO A N 1
ATOM 756 C CA . PRO A 1 95 ? 29.376 7.673 -18.244 1.00 53.56 95 PRO A CA 1
ATOM 757 C C . PRO A 1 95 ? 30.083 6.337 -18.515 1.00 53.56 95 PRO A C 1
ATOM 759 O O . PRO A 1 95 ? 30.219 5.964 -19.678 1.00 53.56 95 PRO A O 1
ATOM 762 N N . GLU A 1 96 ? 30.551 5.637 -17.474 1.00 52.84 96 GLU A N 1
ATOM 763 C CA . GLU A 1 96 ? 31.298 4.376 -17.595 1.00 52.84 96 GLU A CA 1
ATOM 764 C C . GLU A 1 96 ? 30.395 3.133 -17.602 1.00 52.84 96 GLU A C 1
ATOM 766 O O . GLU A 1 96 ? 30.839 2.032 -17.935 1.00 52.84 96 GLU A O 1
ATOM 771 N N . LEU A 1 97 ? 29.108 3.283 -17.274 1.00 57.00 97 LEU A N 1
ATOM 772 C CA . LEU A 1 97 ? 28.141 2.194 -17.372 1.00 57.00 97 LEU A CA 1
ATOM 773 C C . LEU A 1 97 ? 27.824 1.917 -18.845 1.00 57.00 97 LEU A C 1
ATOM 775 O O . LEU A 1 97 ? 27.084 2.655 -19.493 1.00 57.00 97 LEU A O 1
ATOM 779 N N . MET A 1 98 ? 28.389 0.825 -19.364 1.00 54.94 98 MET A N 1
ATOM 780 C CA . MET A 1 98 ? 28.189 0.394 -20.746 1.00 54.94 98 MET A CA 1
ATOM 781 C C . MET A 1 98 ? 26.706 0.186 -21.082 1.00 54.94 98 MET A C 1
ATOM 783 O O . MET A 1 98 ? 25.946 -0.370 -20.286 1.00 54.94 98 MET A O 1
ATOM 787 N N . GLU A 1 99 ? 26.311 0.564 -22.301 1.00 56.06 99 GLU A N 1
ATOM 788 C CA . GLU A 1 99 ? 24.963 0.347 -22.855 1.00 56.06 99 GLU A CA 1
ATOM 789 C C . GLU A 1 99 ? 24.530 -1.132 -22.787 1.00 56.06 99 GLU A C 1
ATOM 791 O O . GLU A 1 99 ? 23.356 -1.458 -22.665 1.00 56.06 99 GLU A O 1
ATOM 796 N N . GLU A 1 100 ? 25.479 -2.060 -22.816 1.00 52.91 100 GLU A N 1
ATOM 797 C CA . GLU A 1 100 ? 25.221 -3.498 -22.708 1.00 52.91 100 GLU A CA 1
ATOM 798 C C . GLU A 1 100 ? 24.738 -3.907 -21.313 1.00 52.91 100 GLU A C 1
ATOM 800 O O . GLU A 1 100 ? 23.921 -4.819 -21.184 1.00 52.91 100 GLU A O 1
ATOM 805 N N . CYS A 1 101 ? 25.173 -3.193 -20.270 1.00 52.47 101 CYS A N 1
ATOM 806 C CA . CYS A 1 101 ? 24.760 -3.458 -18.900 1.00 52.47 101 CYS A CA 1
ATOM 807 C C . CYS A 1 101 ? 23.292 -3.078 -18.678 1.00 52.47 101 CYS A C 1
ATOM 809 O O . CYS A 1 101 ? 22.661 -3.656 -17.798 1.00 52.47 101 CYS A O 1
ATOM 811 N N . THR A 1 102 ? 22.723 -2.138 -19.450 1.00 53.69 102 THR A N 1
ATOM 812 C CA . THR A 1 102 ? 21.343 -1.640 -19.270 1.00 53.69 102 THR A CA 1
ATOM 813 C C . THR A 1 102 ? 20.262 -2.588 -19.790 1.00 53.69 102 THR A C 1
ATOM 815 O O . THR A 1 102 ? 19.113 -2.455 -19.377 1.00 53.69 102 THR A O 1
ATOM 818 N N . LYS A 1 103 ? 20.630 -3.582 -20.611 1.00 55.66 103 LYS A N 1
ATOM 819 C CA . LYS A 1 103 ? 19.708 -4.525 -21.275 1.00 55.66 103 LYS A CA 1
ATOM 820 C C . LYS A 1 103 ? 19.367 -5.770 -20.451 1.00 55.66 103 LYS A C 1
ATOM 822 O O . LYS A 1 103 ? 18.617 -6.625 -20.911 1.00 55.66 103 LYS A O 1
ATOM 827 N N . TRP A 1 104 ? 19.948 -5.925 -19.264 1.00 52.81 104 TRP A N 1
ATOM 828 C CA . TRP A 1 104 ? 19.787 -7.147 -18.478 1.00 52.81 104 TRP A CA 1
ATOM 829 C C . TRP A 1 104 ? 18.439 -7.208 -17.757 1.00 52.81 104 TRP A C 1
ATOM 831 O O . TRP A 1 104 ? 17.983 -6.213 -17.191 1.00 52.81 104 TRP A O 1
ATOM 841 N N . GLU A 1 105 ? 17.879 -8.419 -17.652 1.00 60.06 105 GLU A N 1
ATOM 842 C CA . GLU A 1 105 ? 16.740 -8.751 -16.774 1.00 60.06 105 GLU A CA 1
ATOM 843 C C . GLU A 1 105 ? 17.108 -8.700 -15.285 1.00 60.06 105 GLU A C 1
ATOM 845 O O . GLU A 1 105 ? 16.446 -9.296 -14.440 1.00 60.06 105 GLU A O 1
ATOM 850 N N . THR A 1 106 ? 18.201 -8.035 -14.941 1.00 57.94 106 THR A N 1
ATOM 851 C CA . THR A 1 106 ? 18.758 -8.033 -13.608 1.00 57.94 106 THR A CA 1
ATOM 852 C C . THR A 1 106 ? 19.308 -6.667 -13.232 1.00 57.94 106 THR A C 1
ATOM 854 O O . THR A 1 106 ? 19.736 -5.871 -14.075 1.00 57.94 106 THR A O 1
ATOM 857 N N . TRP A 1 107 ? 19.279 -6.384 -11.932 1.00 58.44 107 TRP A N 1
ATOM 858 C CA . TRP A 1 107 ? 19.809 -5.152 -11.365 1.00 58.44 107 TRP A CA 1
ATOM 859 C C . TRP A 1 107 ? 20.665 -5.440 -10.138 1.00 58.44 107 TRP A C 1
ATOM 861 O O . TRP A 1 107 ? 20.326 -6.289 -9.312 1.00 58.44 107 TRP A O 1
ATOM 871 N N . GLY A 1 108 ? 21.773 -4.712 -10.021 1.00 54.50 108 GLY A N 1
ATOM 872 C CA . GLY A 1 108 ? 22.691 -4.776 -8.891 1.00 54.50 108 GLY A CA 1
ATOM 873 C C . GLY A 1 108 ? 23.039 -3.366 -8.431 1.00 54.50 108 GLY A C 1
ATOM 874 O O . GLY A 1 108 ? 23.361 -2.504 -9.244 1.00 54.50 108 GLY A O 1
ATOM 875 N N . LYS A 1 109 ? 22.958 -3.121 -7.120 1.00 52.94 109 LYS A N 1
ATOM 876 C CA . LYS A 1 109 ? 23.242 -1.808 -6.508 1.00 52.94 109 LYS A CA 1
ATOM 877 C C . LYS A 1 109 ? 24.517 -1.805 -5.649 1.00 52.94 109 LYS A C 1
ATOM 879 O O . LYS A 1 109 ? 24.922 -0.755 -5.159 1.00 52.94 109 LYS A O 1
ATOM 884 N N . THR A 1 110 ? 25.153 -2.961 -5.454 1.00 40.41 110 THR A N 1
ATOM 885 C CA . THR A 1 110 ? 26.291 -3.134 -4.537 1.00 40.41 110 THR A CA 1
ATOM 886 C C . THR A 1 110 ? 27.522 -3.639 -5.302 1.00 40.41 110 THR A C 1
ATOM 888 O O . THR A 1 110 ? 27.386 -4.597 -6.063 1.00 40.41 110 THR A O 1
ATOM 891 N N . PRO A 1 111 ? 28.721 -3.050 -5.119 1.00 34.03 111 PRO A N 1
ATOM 892 C CA . PRO A 1 111 ? 29.964 -3.597 -5.668 1.00 34.03 111 PRO A CA 1
ATOM 893 C C . PRO A 1 111 ? 30.217 -5.023 -5.149 1.00 34.03 111 PRO A C 1
ATOM 895 O O . PRO A 1 111 ? 30.220 -5.246 -3.941 1.00 34.03 111 PRO A O 1
ATOM 898 N N . GLY A 1 112 ? 30.374 -5.989 -6.065 1.00 48.44 112 GLY A N 1
ATOM 899 C CA . GLY A 1 112 ? 30.433 -7.434 -5.763 1.00 48.44 112 GLY A CA 1
ATOM 900 C C . GLY A 1 112 ? 29.067 -8.109 -5.531 1.00 48.44 112 GLY A C 1
ATOM 901 O O . GLY A 1 112 ? 29.015 -9.188 -4.950 1.00 48.44 112 GLY A O 1
ATOM 902 N N . GLY A 1 113 ? 27.970 -7.439 -5.910 1.00 47.41 113 GLY A N 1
ATOM 903 C CA . GLY A 1 113 ? 26.668 -7.524 -5.247 1.00 47.41 113 GLY A CA 1
ATOM 904 C C . GLY A 1 113 ? 25.648 -8.572 -5.684 1.00 47.41 113 GLY A C 1
ATOM 905 O O . GLY A 1 113 ? 25.726 -9.204 -6.733 1.00 47.41 113 GLY A O 1
ATOM 906 N N . VAL A 1 114 ? 24.628 -8.669 -4.826 1.00 38.72 114 VAL A N 1
ATOM 907 C CA . VAL A 1 114 ? 23.383 -9.404 -5.049 1.00 38.72 114 VAL A CA 1
ATOM 908 C C . VAL A 1 114 ? 22.656 -8.823 -6.257 1.00 38.72 114 VAL A C 1
ATOM 910 O O . VAL A 1 114 ? 22.425 -7.613 -6.345 1.00 38.72 114 VAL A O 1
ATOM 913 N N . VAL A 1 115 ? 22.304 -9.716 -7.172 1.00 50.12 115 VAL A N 1
ATOM 914 C CA . VAL A 1 115 ? 21.608 -9.428 -8.417 1.00 50.12 115 VAL A CA 1
ATOM 915 C C . VAL A 1 115 ? 20.158 -9.877 -8.247 1.00 50.12 115 VAL A C 1
ATOM 917 O O . VAL A 1 115 ? 19.913 -11.051 -7.975 1.00 50.12 115 VAL A O 1
ATOM 920 N N . TYR A 1 116 ? 19.197 -8.960 -8.378 1.00 64.38 116 TYR A N 1
ATOM 921 C CA . TYR A 1 116 ? 17.770 -9.296 -8.302 1.00 64.38 116 TYR A CA 1
ATOM 922 C C . TYR A 1 116 ? 17.138 -9.283 -9.691 1.00 64.38 116 TYR A C 1
ATOM 924 O O . TYR A 1 116 ? 17.497 -8.461 -10.538 1.00 64.38 116 TYR A O 1
ATOM 932 N N . SER A 1 117 ? 16.190 -10.195 -9.906 1.00 70.19 117 SER A N 1
ATOM 933 C CA . SER A 1 117 ? 15.477 -10.334 -11.173 1.00 70.19 117 SER A CA 1
ATOM 934 C C . SER A 1 117 ? 14.503 -9.172 -11.390 1.00 70.19 117 SER A C 1
ATOM 936 O O . SER A 1 117 ? 13.637 -8.896 -10.557 1.00 70.19 117 SER A O 1
ATOM 938 N N . LEU A 1 118 ? 14.645 -8.505 -12.531 1.00 72.62 118 LEU A N 1
ATOM 939 C CA . LEU A 1 118 ? 13.672 -7.593 -13.128 1.00 72.62 118 LEU A CA 1
ATOM 940 C C . LEU A 1 118 ? 12.701 -8.341 -14.056 1.00 72.62 118 LEU A C 1
ATOM 942 O O . LEU A 1 118 ? 11.907 -7.705 -14.746 1.00 72.62 118 LEU A O 1
ATOM 946 N N . ASN A 1 119 ? 12.739 -9.675 -14.087 1.00 78.00 119 ASN A N 1
ATOM 947 C CA . ASN A 1 119 ? 11.766 -10.459 -14.828 1.00 78.00 119 ASN A CA 1
ATOM 948 C C . ASN A 1 119 ? 10.389 -10.362 -14.135 1.00 78.00 119 ASN A C 1
ATOM 950 O O . ASN A 1 119 ? 10.275 -10.645 -12.935 1.00 78.00 119 ASN A O 1
ATOM 954 N N . PRO A 1 120 ? 9.318 -9.979 -14.853 1.00 74.88 120 PRO A N 1
ATOM 955 C CA . PRO A 1 120 ? 7.998 -9.812 -14.252 1.00 74.88 120 PRO A CA 1
ATOM 956 C C . PRO A 1 120 ? 7.414 -11.131 -13.717 1.00 74.88 120 PRO A C 1
ATOM 958 O O . PRO A 1 120 ? 6.659 -11.103 -12.747 1.00 74.88 120 PRO A O 1
ATOM 961 N N . ILE A 1 121 ? 7.807 -12.287 -14.261 1.00 81.00 121 ILE A N 1
ATOM 962 C CA . ILE A 1 121 ? 7.391 -13.596 -13.738 1.00 81.00 121 ILE A CA 1
ATOM 963 C C . ILE A 1 121 ? 8.023 -13.846 -12.365 1.00 81.00 121 ILE A C 1
ATOM 965 O O . ILE A 1 121 ? 7.339 -14.287 -11.442 1.00 81.00 121 ILE A O 1
ATOM 969 N N . ASP A 1 122 ? 9.309 -13.539 -12.194 1.00 81.50 122 ASP A N 1
ATOM 970 C CA . ASP A 1 122 ? 9.979 -13.696 -10.899 1.00 81.50 122 ASP A CA 1
ATOM 971 C C . ASP A 1 122 ? 9.409 -12.735 -9.855 1.00 81.50 122 ASP A C 1
ATOM 973 O O . ASP A 1 122 ? 9.160 -13.131 -8.715 1.00 81.50 122 ASP A O 1
ATOM 977 N N . GLN A 1 123 ? 9.105 -11.498 -10.256 1.00 80.94 123 GLN A N 1
ATOM 978 C CA . GLN A 1 123 ? 8.412 -10.543 -9.391 1.00 80.94 123 GLN A CA 1
ATOM 979 C C . GLN A 1 123 ? 7.019 -11.041 -8.988 1.00 80.94 123 GLN A C 1
ATOM 981 O O . GLN A 1 123 ? 6.645 -10.928 -7.819 1.00 80.94 123 GLN A O 1
ATOM 986 N N . ALA A 1 124 ? 6.270 -11.642 -9.916 1.00 83.06 124 ALA A N 1
ATOM 987 C CA . ALA A 1 124 ? 4.983 -12.264 -9.625 1.00 83.06 124 ALA A CA 1
ATOM 988 C C . ALA A 1 124 ? 5.109 -13.467 -8.680 1.00 83.06 124 ALA A C 1
ATOM 990 O O . ALA A 1 124 ? 4.290 -13.611 -7.776 1.00 83.06 124 ALA A O 1
ATOM 991 N N . ARG A 1 125 ? 6.150 -14.298 -8.823 1.00 85.25 125 ARG A N 1
ATOM 992 C CA . ARG A 1 125 ? 6.423 -15.411 -7.897 1.00 85.25 125 ARG A CA 1
ATOM 993 C C . ARG A 1 125 ? 6.693 -14.906 -6.485 1.00 85.25 125 ARG A C 1
ATOM 995 O O . ARG A 1 125 ? 6.068 -15.396 -5.549 1.00 85.25 125 ARG A O 1
ATOM 1002 N N . ILE A 1 126 ? 7.570 -13.912 -6.328 1.00 84.56 126 ILE A N 1
ATOM 1003 C CA . ILE A 1 126 ? 7.876 -13.309 -5.019 1.00 84.56 126 ILE A CA 1
ATOM 1004 C C . ILE A 1 126 ? 6.601 -12.728 -4.395 1.00 84.56 126 ILE A C 1
ATOM 1006 O O . ILE A 1 126 ? 6.312 -12.980 -3.227 1.00 84.56 126 ILE A O 1
ATOM 1010 N N . LEU A 1 127 ? 5.811 -11.996 -5.186 1.00 85.25 127 LEU A N 1
ATOM 1011 C CA . LEU A 1 127 ? 4.522 -11.446 -4.767 1.00 85.25 127 LEU A CA 1
ATOM 1012 C C . LEU A 1 127 ? 3.543 -12.528 -4.306 1.00 85.25 127 LEU A C 1
ATOM 1014 O O . LEU A 1 127 ? 2.970 -12.400 -3.228 1.00 85.25 127 LEU A O 1
ATOM 1018 N N . ALA A 1 128 ? 3.366 -13.587 -5.096 1.00 88.56 128 ALA A N 1
ATOM 1019 C CA . ALA A 1 128 ? 2.428 -14.664 -4.803 1.00 88.56 128 ALA A CA 1
ATOM 1020 C C . ALA A 1 128 ? 2.840 -15.462 -3.558 1.00 88.56 128 ALA A C 1
ATOM 1022 O O . ALA A 1 128 ? 2.010 -15.723 -2.687 1.00 88.56 128 ALA A O 1
ATOM 1023 N N . VAL A 1 129 ? 4.128 -15.803 -3.439 1.00 89.50 129 VAL A N 1
ATOM 1024 C CA . VAL A 1 129 ? 4.666 -16.514 -2.270 1.00 89.50 129 VAL A CA 1
ATOM 1025 C C . VAL A 1 129 ? 4.545 -15.650 -1.017 1.00 89.50 129 VAL A C 1
ATOM 1027 O O . VAL A 1 129 ? 4.019 -16.119 -0.008 1.00 89.50 129 VAL A O 1
ATOM 1030 N N . GLY A 1 130 ? 4.958 -14.381 -1.085 1.00 87.94 130 GLY A N 1
ATOM 1031 C CA . GLY A 1 130 ? 4.858 -13.460 0.046 1.00 87.94 130 GLY A CA 1
ATOM 1032 C C . GLY A 1 130 ? 3.409 -13.209 0.470 1.00 87.94 130 GLY A C 1
ATOM 1033 O O . GLY A 1 130 ? 3.100 -13.202 1.660 1.00 87.94 130 GLY A O 1
ATOM 1034 N N . PHE A 1 131 ? 2.492 -13.077 -0.492 1.00 92.38 131 PHE A N 1
ATOM 1035 C CA . PHE A 1 131 ? 1.058 -12.955 -0.231 1.00 92.38 131 PHE A CA 1
ATOM 1036 C C . PHE A 1 131 ? 0.500 -14.178 0.502 1.00 92.38 131 PHE A C 1
ATOM 1038 O O . PHE A 1 131 ? -0.145 -14.031 1.541 1.00 92.38 131 PHE A O 1
ATOM 1045 N N . HIS A 1 132 ? 0.795 -15.383 0.005 1.00 93.94 132 HIS A N 1
ATOM 1046 C CA . HIS A 1 132 ? 0.375 -16.626 0.647 1.00 93.94 132 HIS A CA 1
ATOM 1047 C C . HIS A 1 132 ? 0.913 -16.732 2.082 1.00 93.94 132 HIS A C 1
ATOM 1049 O O . HIS A 1 132 ? 0.158 -17.056 2.996 1.00 93.94 132 HIS A O 1
ATOM 1055 N N . GLN A 1 133 ? 2.195 -16.417 2.299 1.00 93.19 133 GLN A N 1
ATOM 1056 C CA . GLN A 1 133 ? 2.815 -16.427 3.629 1.00 93.19 133 GLN A CA 1
ATOM 1057 C C . GLN A 1 133 ? 2.105 -15.481 4.602 1.00 93.19 133 GLN A C 1
ATOM 1059 O O . GLN A 1 133 ? 1.770 -15.884 5.716 1.00 93.19 133 GLN A O 1
ATOM 1064 N N . VAL A 1 134 ? 1.824 -14.247 4.172 1.00 95.00 134 VAL A N 1
ATOM 1065 C CA . VAL A 1 134 ? 1.119 -13.256 4.995 1.00 95.00 134 VAL A CA 1
ATOM 1066 C C . VAL A 1 134 ? -0.287 -13.729 5.340 1.00 95.00 134 VAL A C 1
ATOM 1068 O O . VAL A 1 134 ? -0.645 -13.725 6.515 1.00 95.00 134 VAL A O 1
ATOM 1071 N N . ILE A 1 135 ? -1.074 -14.179 4.358 1.00 97.06 135 ILE A N 1
ATOM 1072 C CA . ILE A 1 135 ? -2.433 -14.672 4.622 1.00 97.06 135 ILE A CA 1
ATOM 1073 C C . ILE A 1 135 ? -2.404 -15.845 5.590 1.00 97.06 135 ILE A C 1
ATOM 1075 O O . ILE A 1 135 ? -3.143 -15.837 6.572 1.00 97.06 135 ILE A O 1
ATOM 1079 N N . HIS A 1 136 ? -1.551 -16.836 5.336 1.00 97.25 136 HIS A N 1
ATOM 1080 C CA . HIS A 1 136 ? -1.467 -18.023 6.173 1.00 97.25 136 HIS A CA 1
ATOM 1081 C C . HIS A 1 136 ? -1.149 -17.661 7.633 1.00 97.25 136 HIS A C 1
ATOM 1083 O O . HIS A 1 136 ? -1.823 -18.134 8.550 1.00 97.25 136 HIS A O 1
ATOM 1089 N N . ALA A 1 137 ? -0.185 -16.762 7.851 1.00 96.19 137 ALA A N 1
ATOM 1090 C CA . ALA A 1 137 ? 0.188 -16.296 9.183 1.00 96.19 137 ALA A CA 1
ATOM 1091 C C . ALA A 1 137 ? -0.951 -15.527 9.884 1.00 96.19 137 ALA A C 1
ATOM 1093 O O . ALA A 1 137 ? -1.259 -15.795 11.049 1.00 96.19 137 ALA A O 1
ATOM 1094 N N . LEU A 1 138 ? -1.617 -14.608 9.174 1.00 97.38 138 LEU A N 1
ATOM 1095 C CA . LEU A 1 138 ? -2.728 -13.812 9.712 1.00 97.38 138 LEU A CA 1
ATOM 1096 C C . LEU A 1 138 ? -3.939 -14.686 10.063 1.00 97.38 138 LEU A C 1
ATOM 1098 O O . LEU A 1 138 ? -4.492 -14.555 11.156 1.00 97.38 138 LEU A O 1
ATOM 1102 N N . VAL A 1 139 ? -4.307 -15.623 9.183 1.00 96.88 139 VAL A N 1
ATOM 1103 C CA . VAL A 1 139 ? -5.393 -16.588 9.418 1.00 96.88 139 VAL A CA 1
ATOM 1104 C C . VAL A 1 139 ? -5.071 -17.476 10.619 1.00 96.88 139 VAL A C 1
ATOM 1106 O O . VAL A 1 139 ? -5.910 -17.631 11.507 1.00 96.88 139 VAL A O 1
ATOM 1109 N N . GLY A 1 140 ? -3.841 -17.995 10.703 1.00 95.12 140 GLY A N 1
ATOM 1110 C CA . GLY A 1 140 ? -3.390 -18.819 11.828 1.00 95.12 140 GLY A CA 1
ATOM 1111 C C . GLY A 1 140 ? -3.466 -18.105 13.184 1.00 95.12 140 GLY A C 1
ATOM 1112 O O . GLY A 1 140 ? -3.628 -18.754 14.217 1.00 95.12 140 GLY A O 1
ATOM 1113 N N . ARG A 1 141 ? -3.403 -16.769 13.189 1.00 94.75 141 ARG A N 1
ATOM 1114 C CA . ARG A 1 141 ? -3.508 -15.919 14.387 1.00 94.75 141 ARG A CA 1
ATOM 1115 C C . ARG A 1 141 ? -4.847 -15.202 14.528 1.00 94.75 141 ARG A C 1
ATOM 1117 O O . ARG A 1 141 ? -5.006 -14.423 15.461 1.00 94.75 141 ARG A O 1
ATOM 1124 N N . ARG A 1 142 ? -5.815 -15.502 13.654 1.00 95.94 142 ARG A N 1
ATOM 1125 C CA . ARG A 1 142 ? -7.158 -14.897 13.633 1.00 95.94 142 ARG A CA 1
ATOM 1126 C C . ARG A 1 142 ? -7.129 -13.366 13.575 1.00 95.94 142 ARG A C 1
ATOM 1128 O O . ARG A 1 142 ? -8.003 -12.713 14.138 1.00 95.94 142 ARG A O 1
ATOM 1135 N N . VAL A 1 143 ? -6.134 -12.801 12.896 1.00 97.19 143 VAL A N 1
ATOM 1136 C CA . VAL A 1 143 ? -6.077 -11.359 12.642 1.00 97.19 143 VAL A CA 1
ATOM 1137 C C . VAL A 1 143 ? -7.072 -11.025 11.526 1.00 97.19 143 VAL A C 1
ATOM 1139 O O . VAL A 1 143 ? -6.995 -11.648 10.463 1.00 97.19 143 VAL A O 1
ATOM 1142 N N . PRO A 1 144 ? -7.997 -10.068 11.725 1.00 97.62 144 PRO A N 1
ATOM 1143 C CA . PRO A 1 144 ? -8.912 -9.626 10.678 1.00 97.62 144 PRO A CA 1
ATOM 1144 C C . PRO A 1 144 ? -8.166 -9.108 9.447 1.00 97.62 144 PRO A C 1
ATOM 1146 O O . PRO A 1 144 ? -7.185 -8.372 9.567 1.00 97.62 144 PRO A O 1
ATOM 1149 N N . ILE A 1 145 ? -8.648 -9.471 8.258 1.00 97.81 145 ILE A N 1
ATOM 1150 C CA . ILE A 1 145 ? -8.057 -9.060 6.982 1.00 97.81 145 ILE A CA 1
ATOM 1151 C C . ILE A 1 145 ? -9.099 -8.281 6.183 1.00 97.81 145 ILE A C 1
ATOM 1153 O O . ILE A 1 145 ? -10.203 -8.775 5.962 1.00 97.81 145 ILE A O 1
ATOM 1157 N N . VAL A 1 146 ? -8.726 -7.091 5.717 1.00 97.56 146 VAL A N 1
ATOM 1158 C CA . VAL A 1 146 ? -9.506 -6.305 4.755 1.00 97.56 146 VAL A CA 1
ATOM 1159 C C . VAL A 1 146 ? -8.761 -6.309 3.431 1.00 97.56 146 VAL A C 1
ATOM 1161 O O . VAL A 1 146 ? -7.691 -5.709 3.314 1.00 97.56 146 VAL A O 1
ATOM 1164 N N . PHE A 1 147 ? -9.326 -6.980 2.431 1.00 97.12 147 PHE A N 1
ATOM 1165 C CA . PHE A 1 147 ? -8.830 -6.902 1.062 1.00 97.12 147 PHE A CA 1
ATOM 1166 C C . PHE A 1 147 ? -9.455 -5.701 0.364 1.00 97.12 147 PHE A C 1
ATOM 1168 O O . PHE A 1 147 ? -10.676 -5.599 0.274 1.00 97.12 147 PHE A O 1
ATOM 1175 N N . LEU A 1 148 ? -8.612 -4.802 -0.137 1.00 95.19 148 LEU A N 1
ATOM 1176 C CA . LEU A 1 148 ? -9.055 -3.654 -0.923 1.00 95.19 148 LEU A CA 1
ATOM 1177 C C . LEU A 1 148 ? -8.672 -3.871 -2.375 1.00 95.19 148 LEU A C 1
ATOM 1179 O O . LEU A 1 148 ? -7.494 -4.019 -2.665 1.00 95.19 148 LEU A O 1
ATOM 1183 N N . ASP A 1 149 ? -9.625 -3.843 -3.292 1.00 93.25 149 ASP A N 1
ATOM 1184 C CA . ASP A 1 149 ? -9.319 -3.774 -4.718 1.00 93.25 149 ASP A CA 1
ATOM 1185 C C . ASP A 1 149 ? -8.637 -2.425 -5.020 1.00 93.25 149 ASP A C 1
ATOM 1187 O O . ASP A 1 149 ? -9.218 -1.366 -4.785 1.00 93.25 149 ASP A O 1
ATOM 1191 N N . PHE A 1 150 ? -7.373 -2.455 -5.454 1.00 89.31 150 PHE A N 1
ATOM 1192 C CA . PHE A 1 150 ? -6.505 -1.282 -5.557 1.00 89.31 150 PHE A CA 1
ATOM 1193 C C . PHE A 1 150 ? -7.010 -0.255 -6.585 1.00 89.31 150 PHE A C 1
ATOM 1195 O O . PHE A 1 150 ? -7.135 0.913 -6.213 1.00 89.31 150 PHE A O 1
ATOM 1202 N N . PRO A 1 151 ? -7.312 -0.625 -7.846 1.00 88.75 151 PRO A N 1
ATOM 1203 C CA . PRO A 1 151 ? -7.990 0.279 -8.772 1.00 88.75 151 PRO A CA 1
ATOM 1204 C C . PRO A 1 151 ? -9.262 0.880 -8.174 1.00 88.75 151 PRO A C 1
ATOM 1206 O O . PRO A 1 151 ? -9.399 2.103 -8.100 1.00 88.75 151 PRO A O 1
ATOM 1209 N N . ARG A 1 152 ? -10.143 0.028 -7.637 1.00 92.12 152 ARG A N 1
ATOM 1210 C CA . ARG A 1 152 ? -11.430 0.476 -7.112 1.00 92.12 152 ARG A CA 1
ATOM 1211 C C . ARG A 1 152 ? -11.285 1.424 -5.927 1.00 92.12 152 ARG A C 1
ATOM 1213 O O . ARG A 1 152 ? -11.953 2.444 -5.904 1.00 92.12 152 ARG A O 1
ATOM 1220 N N . MET A 1 153 ? -10.387 1.174 -4.973 1.00 92.56 153 MET A N 1
ATOM 1221 C CA . MET A 1 153 ? -10.198 2.085 -3.831 1.00 92.56 153 MET A CA 1
ATOM 1222 C C . MET A 1 153 ? -9.682 3.473 -4.232 1.00 92.56 153 MET A C 1
ATOM 1224 O O . MET A 1 153 ? -9.810 4.421 -3.457 1.00 92.56 153 MET A O 1
ATOM 1228 N N . VAL A 1 154 ? -9.055 3.604 -5.405 1.00 89.94 154 VAL A N 1
ATOM 1229 C CA . VAL A 1 154 ? -8.612 4.901 -5.931 1.00 89.94 154 VAL A CA 1
ATOM 1230 C C . VAL A 1 154 ? -9.763 5.629 -6.626 1.00 89.94 154 VAL A C 1
ATOM 1232 O O . VAL A 1 154 ? -9.845 6.848 -6.516 1.00 89.94 154 VAL A O 1
ATOM 1235 N N . GLU A 1 155 ? -10.647 4.907 -7.311 1.00 90.62 155 GLU A N 1
ATOM 1236 C CA . GLU A 1 155 ? -11.733 5.477 -8.124 1.00 90.62 155 GLU A CA 1
ATOM 1237 C C . GLU A 1 155 ? -13.043 5.680 -7.347 1.00 90.62 155 GLU A C 1
ATOM 1239 O O . GLU A 1 155 ? -13.785 6.620 -7.617 1.00 90.62 155 GLU A O 1
ATOM 1244 N N . ASP A 1 156 ? -13.304 4.828 -6.359 1.00 93.62 156 ASP A N 1
ATOM 1245 C CA . ASP A 1 156 ? -14.560 4.714 -5.622 1.00 93.62 156 ASP A CA 1
ATOM 1246 C C . ASP A 1 156 ? -14.303 4.966 -4.124 1.00 93.62 156 ASP A C 1
ATOM 1248 O O . ASP A 1 156 ? -13.847 4.098 -3.369 1.00 93.62 156 ASP A O 1
ATOM 1252 N N . GLY A 1 157 ? -14.550 6.210 -3.703 1.00 94.12 157 GLY A N 1
ATOM 1253 C CA . GLY A 1 157 ? -14.378 6.641 -2.315 1.00 94.12 157 GLY A CA 1
ATOM 1254 C C . GLY A 1 157 ? -15.408 6.039 -1.359 1.00 94.12 157 GLY A C 1
ATOM 1255 O O . GLY A 1 157 ? -15.087 5.818 -0.190 1.00 94.12 157 GLY A O 1
ATOM 1256 N N . GLU A 1 158 ? -16.614 5.729 -1.848 1.00 96.00 158 GLU A N 1
ATOM 1257 C CA . GLU A 1 158 ? -17.655 5.064 -1.057 1.00 96.00 158 GLU A CA 1
ATOM 1258 C C . GLU A 1 158 ? -17.219 3.646 -0.715 1.00 96.00 158 GLU A C 1
ATOM 1260 O O . GLU A 1 158 ? -17.202 3.283 0.462 1.00 96.00 158 GLU A O 1
ATOM 1265 N N . TYR A 1 159 ? -16.735 2.894 -1.707 1.00 96.50 159 TYR A N 1
ATOM 1266 C CA . TYR A 1 159 ? -16.144 1.576 -1.491 1.00 96.50 159 TYR A CA 1
ATOM 1267 C C . TYR A 1 159 ? -15.019 1.612 -0.453 1.00 96.50 159 TYR A C 1
ATOM 1269 O O . TYR A 1 159 ? -15.012 0.805 0.480 1.00 96.50 159 TYR A O 1
ATOM 1277 N N . LEU A 1 160 ? -14.075 2.554 -0.575 1.00 96.19 160 LEU A N 1
ATOM 1278 C CA . LEU A 1 160 ? -12.977 2.659 0.386 1.00 96.19 160 LEU A CA 1
ATOM 1279 C C . LEU A 1 160 ? -13.486 2.936 1.807 1.00 96.19 160 LEU A C 1
ATOM 1281 O O . LEU A 1 160 ? -13.002 2.323 2.763 1.00 96.19 160 LEU A O 1
ATOM 1285 N N . TYR A 1 161 ? -14.438 3.859 1.955 1.00 95.56 161 TYR A N 1
ATOM 1286 C CA . TYR A 1 161 ? -15.019 4.177 3.254 1.00 95.56 161 TYR A CA 1
ATOM 1287 C C . TYR A 1 161 ? -15.752 2.973 3.844 1.00 95.56 161 TYR A C 1
ATOM 1289 O O . TYR A 1 161 ? -15.481 2.617 4.986 1.00 95.56 161 TYR A O 1
ATOM 1297 N N . GLU A 1 162 ? -16.618 2.303 3.083 1.00 95.44 162 GLU A N 1
ATOM 1298 C CA . GLU A 1 162 ? -17.395 1.155 3.560 1.00 95.44 162 GLU A CA 1
ATOM 1299 C C . GLU A 1 162 ? -16.513 0.008 4.062 1.00 95.44 162 GLU A C 1
ATOM 1301 O O . GLU A 1 162 ? -16.778 -0.544 5.131 1.00 95.44 162 GLU A O 1
ATOM 1306 N N . GLN A 1 163 ? -15.434 -0.316 3.340 1.00 96.31 163 GLN A N 1
ATOM 1307 C CA . GLN A 1 163 ? -14.506 -1.382 3.735 1.00 96.31 163 GLN A CA 1
ATOM 1308 C C . GLN A 1 163 ? -13.727 -1.051 5.015 1.00 96.31 163 GLN A C 1
ATOM 1310 O O . GLN A 1 163 ? -13.389 -1.944 5.792 1.00 96.31 163 GLN A O 1
ATOM 1315 N N . LEU A 1 164 ? -13.421 0.230 5.243 1.00 95.81 164 LEU A N 1
ATOM 1316 C CA . LEU A 1 164 ? -12.612 0.668 6.381 1.00 95.81 164 LEU A CA 1
ATOM 1317 C C . LEU A 1 164 ? -13.442 1.151 7.571 1.00 95.81 164 LEU A C 1
ATOM 1319 O O . LEU A 1 164 ? -12.919 1.189 8.683 1.00 95.81 164 LEU A O 1
ATOM 1323 N N . LYS A 1 165 ? -14.723 1.474 7.375 1.00 94.50 165 LYS A N 1
ATOM 1324 C CA . LYS A 1 165 ? -15.637 2.009 8.393 1.00 94.50 165 LYS A CA 1
ATOM 1325 C C . LYS A 1 165 ? -15.578 1.265 9.735 1.00 94.50 165 LYS A C 1
ATOM 1327 O O . LYS A 1 165 ? -15.500 1.956 10.751 1.00 94.50 165 LYS A O 1
ATOM 1332 N N . PRO A 1 166 ? -15.542 -0.085 9.794 1.00 93.69 166 PRO A N 1
ATOM 1333 C CA . PRO A 1 166 ? -15.456 -0.799 11.072 1.00 93.69 166 PRO A CA 1
ATOM 1334 C C . PRO A 1 166 ? -14.204 -0.460 11.898 1.00 93.69 166 PRO A C 1
ATOM 1336 O O . PRO A 1 166 ? -14.228 -0.578 13.118 1.00 93.69 166 PRO A O 1
ATOM 1339 N N . TYR A 1 167 ? -13.129 -0.022 11.238 1.00 92.44 167 TYR A N 1
ATOM 1340 C CA . TYR A 1 167 ? -11.817 0.257 11.831 1.00 92.44 167 TYR A CA 1
ATOM 1341 C C . TYR A 1 167 ? -11.514 1.755 11.959 1.00 92.44 167 TYR A C 1
ATOM 1343 O O . TYR A 1 167 ? -10.608 2.137 12.694 1.00 92.44 167 TYR A O 1
ATOM 1351 N N . LEU A 1 168 ? -12.265 2.614 11.262 1.00 89.62 168 LEU A N 1
ATOM 1352 C CA . LEU A 1 168 ? -12.185 4.070 11.423 1.00 89.62 168 LEU A CA 1
ATOM 1353 C C . LEU A 1 168 ? -12.936 4.553 12.676 1.00 89.62 168 LEU A C 1
ATOM 1355 O O . LEU A 1 168 ? -12.662 5.643 13.179 1.00 89.62 168 LEU A O 1
ATOM 1359 N N . GLY A 1 169 ? -13.874 3.754 13.195 1.00 80.88 169 GLY A N 1
ATOM 1360 C CA . GLY A 1 169 ? -14.675 4.111 14.365 1.00 80.88 169 GLY A CA 1
ATOM 1361 C C . GLY A 1 169 ? -15.457 5.409 14.142 1.00 80.88 169 GLY A C 1
ATOM 1362 O O . GLY A 1 169 ? -16.048 5.614 13.086 1.00 80.88 169 GLY A O 1
ATOM 1363 N N . SER A 1 170 ? -15.450 6.298 15.137 1.00 82.75 170 SER A N 1
ATOM 1364 C CA . SER A 1 170 ? -16.066 7.631 15.058 1.00 82.75 170 SER A CA 1
ATOM 1365 C C . SER A 1 170 ? -15.081 8.732 14.644 1.00 82.75 170 SER A C 1
ATOM 1367 O O . SER A 1 170 ? -15.337 9.903 14.915 1.00 82.75 170 SER A O 1
ATOM 1369 N N . ALA A 1 171 ? -13.926 8.378 14.069 1.00 82.75 171 ALA A N 1
ATOM 1370 C CA . ALA A 1 171 ? -12.870 9.345 13.771 1.00 82.75 171 ALA A CA 1
ATOM 1371 C C . ALA A 1 171 ? -13.241 10.307 12.628 1.00 82.75 171 ALA A C 1
ATOM 1373 O O . ALA A 1 171 ? -12.755 11.436 12.592 1.00 82.75 171 ALA A O 1
ATOM 1374 N N . ILE A 1 172 ? -14.120 9.877 11.716 1.00 91.69 172 ILE A N 1
ATOM 1375 C CA . ILE A 1 172 ? -14.592 10.675 10.585 1.00 91.69 172 ILE A CA 1
ATOM 1376 C C . ILE A 1 172 ? -16.002 10.237 10.164 1.00 91.69 172 ILE A C 1
ATOM 1378 O O . ILE A 1 172 ? -16.325 9.045 10.191 1.00 91.69 172 ILE A O 1
ATOM 1382 N N . ASP A 1 173 ? -16.847 11.189 9.770 1.00 92.81 173 ASP A N 1
ATOM 1383 C CA . ASP A 1 173 ? -18.120 10.882 9.117 1.00 92.81 173 ASP A CA 1
ATOM 1384 C C . ASP A 1 173 ? -17.925 10.539 7.627 1.00 92.81 173 ASP A C 1
ATOM 1386 O O . ASP A 1 173 ? -16.850 10.715 7.049 1.00 92.81 173 ASP A O 1
ATOM 1390 N N . GLN A 1 174 ? -18.963 9.985 7.002 1.00 93.81 174 GLN A N 1
ATOM 1391 C CA . GLN A 1 174 ? -18.888 9.541 5.610 1.00 93.81 174 GLN A CA 1
ATOM 1392 C C . GLN A 1 174 ? -18.638 10.704 4.641 1.00 93.81 174 GLN A C 1
ATOM 1394 O O . GLN A 1 174 ? -17.856 10.557 3.708 1.00 93.81 174 GLN A O 1
ATOM 1399 N N . GLU A 1 175 ? -19.263 11.860 4.856 1.00 94.81 175 GLU A N 1
ATOM 1400 C CA . GLU A 1 175 ? -19.165 13.000 3.940 1.00 94.81 175 GLU A CA 1
ATOM 1401 C C . GLU A 1 175 ? -17.746 13.583 3.929 1.00 94.81 175 GLU A C 1
ATOM 1403 O O . GLU A 1 175 ? -17.141 13.756 2.866 1.00 94.81 175 GLU A O 1
ATOM 1408 N N . ALA A 1 176 ? -17.166 13.786 5.112 1.00 94.25 176 ALA A N 1
ATOM 1409 C CA . ALA A 1 176 ? -15.789 14.228 5.275 1.00 94.25 176 ALA A CA 1
ATOM 1410 C C . ALA A 1 176 ? -14.790 13.207 4.708 1.00 94.25 176 ALA A C 1
ATOM 1412 O O . ALA A 1 176 ? -13.792 13.592 4.092 1.00 94.25 176 ALA A O 1
ATOM 1413 N N . ALA A 1 177 ? -15.057 11.907 4.865 1.00 94.44 177 ALA A N 1
ATOM 1414 C CA . ALA A 1 177 ? -14.220 10.854 4.297 1.00 94.44 177 ALA A CA 1
ATOM 1415 C C . ALA A 1 177 ? -14.229 10.868 2.758 1.00 94.44 177 ALA A C 1
ATOM 1417 O O . ALA A 1 177 ? -13.172 10.734 2.135 1.00 94.44 177 ALA A O 1
ATOM 1418 N N . LEU A 1 178 ? -15.392 11.088 2.139 1.00 95.69 178 LEU A N 1
ATOM 1419 C CA . LEU A 1 178 ? -15.526 11.196 0.684 1.00 95.69 178 LEU A CA 1
ATOM 1420 C C . LEU A 1 178 ? -14.846 12.453 0.126 1.00 95.69 178 LEU A C 1
ATOM 1422 O O . LEU A 1 178 ? -14.200 12.390 -0.921 1.00 95.69 178 LEU A O 1
ATOM 1426 N N . GLU A 1 179 ? -14.943 13.591 0.815 1.00 95.62 179 GLU A N 1
ATOM 1427 C CA . GLU A 1 179 ? -14.208 14.803 0.428 1.00 95.62 179 GLU A CA 1
ATOM 1428 C C . GLU A 1 179 ? -12.693 14.592 0.519 1.00 95.62 179 GLU A C 1
ATOM 1430 O O . GLU A 1 179 ? -11.945 14.907 -0.411 1.00 95.62 179 GLU A O 1
ATOM 1435 N N . LEU A 1 180 ? -12.235 13.980 1.612 1.00 94.75 180 LEU A N 1
ATOM 1436 C CA . LEU A 1 180 ? -10.832 13.640 1.790 1.00 94.75 180 LEU A CA 1
ATOM 1437 C C . LEU A 1 180 ? -10.336 12.71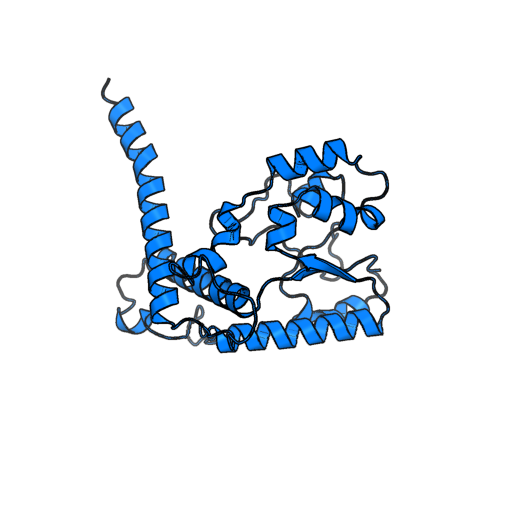0 0.677 1.00 94.75 180 LEU A C 1
ATOM 1439 O O . LEU A 1 180 ? -9.262 12.953 0.121 1.00 94.75 180 LEU A O 1
ATOM 1443 N N . HIS A 1 181 ? -11.107 11.677 0.328 1.00 95.56 181 HIS A N 1
ATOM 1444 C CA . HIS A 1 181 ? -10.786 10.782 -0.784 1.00 95.56 181 HIS A CA 1
ATOM 1445 C C . HIS A 1 181 ? -10.618 11.560 -2.087 1.00 95.56 181 HIS A C 1
ATOM 1447 O O . HIS A 1 181 ? -9.552 11.471 -2.690 1.00 95.56 181 HIS A O 1
ATOM 1453 N N . ARG A 1 182 ? -11.586 12.408 -2.459 1.00 93.94 182 ARG A N 1
ATOM 1454 C CA . ARG A 1 182 ? -11.520 13.233 -3.67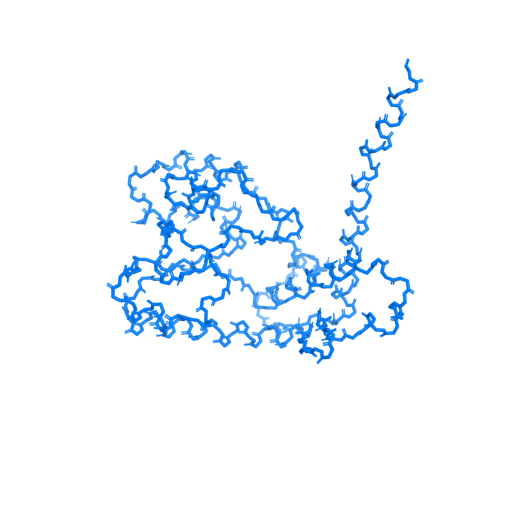9 1.00 93.94 182 ARG A CA 1
ATOM 1455 C C . ARG A 1 182 ? -10.290 14.138 -3.731 1.00 93.94 182 ARG A C 1
ATOM 1457 O O . ARG A 1 182 ? -9.725 14.338 -4.803 1.00 93.94 182 ARG A O 1
ATOM 1464 N N . SER A 1 183 ? -9.851 14.661 -2.587 1.00 92.81 183 SER A N 1
ATOM 1465 C CA . SER A 1 183 ? -8.664 15.523 -2.507 1.00 92.81 183 SER A CA 1
ATOM 1466 C C . SER A 1 183 ? -7.332 14.771 -2.673 1.00 92.81 183 SER A C 1
ATOM 1468 O O . SER A 1 183 ? -6.331 15.363 -3.083 1.00 92.81 183 SER A O 1
ATOM 1470 N N . LEU A 1 184 ? -7.304 13.475 -2.343 1.00 89.56 184 LEU A N 1
ATOM 1471 C CA . LEU A 1 184 ? -6.092 12.649 -2.313 1.00 89.56 184 LEU A CA 1
ATOM 1472 C C . LEU A 1 184 ? -5.994 11.674 -3.489 1.00 89.56 184 LEU A C 1
ATOM 1474 O O . LEU A 1 184 ? -4.884 11.299 -3.880 1.00 89.56 184 LEU A O 1
ATOM 1478 N N . ALA A 1 185 ? -7.132 11.220 -4.010 1.00 86.25 185 ALA A N 1
ATOM 1479 C CA . ALA A 1 185 ? -7.206 10.236 -5.070 1.00 86.25 185 ALA A CA 1
ATOM 1480 C C . ALA A 1 185 ? -6.535 10.776 -6.332 1.00 86.25 185 ALA A C 1
ATOM 1482 O O . ALA A 1 185 ? -6.807 11.880 -6.802 1.00 86.25 185 ALA A O 1
ATOM 1483 N N . ASN A 1 186 ? -5.636 9.970 -6.889 1.00 81.25 186 ASN A N 1
ATOM 1484 C CA . ASN A 1 186 ? -4.958 10.302 -8.125 1.00 81.25 186 ASN A CA 1
ATOM 1485 C C . ASN A 1 186 ? -5.065 9.124 -9.102 1.00 81.25 186 ASN A C 1
ATOM 1487 O O . ASN A 1 186 ? -4.194 8.244 -9.085 1.00 81.25 186 ASN A O 1
ATOM 1491 N N . PRO A 1 187 ? -6.104 9.102 -9.960 1.00 77.06 187 PRO A N 1
ATOM 1492 C CA . PRO A 1 187 ? -6.332 8.026 -10.931 1.00 77.06 187 PRO A CA 1
ATOM 1493 C C . PRO A 1 187 ? -5.137 7.801 -11.867 1.00 77.06 187 PRO A C 1
ATOM 1495 O O . PRO A 1 187 ? -4.862 6.690 -12.313 1.00 77.06 187 PRO A O 1
ATOM 1498 N N . ASP A 1 188 ? -4.330 8.841 -12.078 1.00 69.94 188 ASP A N 1
ATOM 1499 C CA . ASP A 1 188 ? -3.091 8.792 -12.851 1.00 69.94 188 ASP A CA 1
ATOM 1500 C C . ASP A 1 188 ? -2.015 7.835 -12.301 1.00 69.94 188 ASP A C 1
ATOM 1502 O O . ASP A 1 188 ? -0.992 7.614 -12.960 1.00 69.94 188 ASP A O 1
ATOM 1506 N N . LEU A 1 189 ? -2.193 7.298 -11.094 1.00 65.19 189 LEU A N 1
ATOM 1507 C CA . LEU A 1 189 ? -1.307 6.299 -10.495 1.00 65.19 189 LEU A CA 1
ATOM 1508 C C . LEU A 1 189 ? -1.738 4.850 -10.809 1.00 65.19 189 LEU A C 1
ATOM 1510 O O . LEU A 1 189 ? -0.937 3.935 -10.613 1.00 65.19 189 LEU A O 1
ATOM 1514 N N . VAL A 1 190 ? -2.937 4.634 -11.366 1.00 64.38 190 VAL A N 1
ATOM 1515 C CA . VAL A 1 190 ? -3.527 3.319 -11.720 1.00 64.38 190 VAL A CA 1
ATOM 1516 C C . VAL A 1 190 ? -3.271 2.965 -13.204 1.00 64.38 190 VAL A C 1
ATOM 1518 O O . VAL A 1 190 ? -4.033 2.275 -13.862 1.00 64.38 190 VAL A O 1
ATOM 1521 N N . ARG A 1 191 ? -2.179 3.467 -13.797 1.00 62.16 191 ARG A N 1
ATOM 1522 C CA . ARG A 1 191 ? -1.986 3.482 -15.267 1.00 62.16 191 ARG A CA 1
ATOM 1523 C C . ARG A 1 191 ? -1.405 2.222 -15.911 1.00 62.16 191 ARG A C 1
ATOM 1525 O O . ARG A 1 191 ? -1.304 2.157 -17.128 1.00 62.16 191 ARG A O 1
ATOM 1532 N N . VAL A 1 192 ? -0.934 1.248 -15.138 1.00 54.72 192 VAL A N 1
ATOM 1533 C CA . VAL A 1 192 ? -0.151 0.147 -15.733 1.00 54.72 192 VAL A CA 1
ATOM 1534 C C . VAL A 1 192 ? -1.050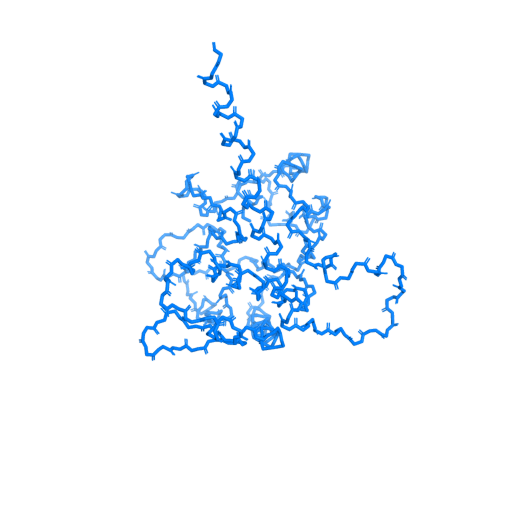 -0.757 -16.585 1.00 54.72 192 VAL A C 1
ATOM 1536 O O . VAL A 1 192 ? -0.650 -1.100 -17.688 1.00 54.72 192 VAL A O 1
ATOM 1539 N N . GLY A 1 193 ? -2.284 -1.041 -16.163 1.00 53.22 193 GLY A N 1
ATOM 1540 C CA . GLY A 1 193 ? -3.234 -1.854 -16.926 1.00 53.22 193 GLY A CA 1
ATOM 1541 C C . GLY A 1 193 ? -3.608 -1.253 -18.284 1.00 53.22 193 GLY A C 1
ATOM 1542 O O . GLY A 1 193 ? -3.704 -1.984 -19.265 1.00 53.22 193 GLY A O 1
ATOM 1543 N N . SER A 1 194 ? -3.731 0.076 -18.377 1.00 53.25 194 SER A N 1
ATOM 1544 C CA . SER A 1 194 ? -4.025 0.775 -19.638 1.00 53.25 194 SER A CA 1
ATOM 1545 C C . SER A 1 194 ? -2.802 0.963 -20.541 1.00 53.25 194 SER A C 1
ATOM 1547 O O . SER A 1 194 ? -2.945 1.030 -21.758 1.00 53.25 194 SER A O 1
ATOM 1549 N N . GLU A 1 195 ? -1.589 1.014 -19.981 1.00 54.91 195 GLU A N 1
ATOM 1550 C CA . GLU A 1 195 ? -0.340 1.078 -20.757 1.00 54.91 195 GLU A CA 1
ATOM 1551 C C . GLU A 1 195 ? 0.095 -0.295 -21.303 1.00 54.91 195 GLU A C 1
ATOM 1553 O O . GLU A 1 195 ? 0.776 -0.348 -22.327 1.00 54.91 195 GLU A O 1
ATOM 1558 N N . LEU A 1 196 ? -0.299 -1.392 -20.645 1.00 54.34 196 LEU A N 1
ATOM 1559 C CA . LEU A 1 196 ? 0.005 -2.762 -21.072 1.00 54.34 196 LEU A CA 1
ATOM 1560 C C . LEU A 1 196 ? -0.870 -3.249 -22.239 1.00 54.34 196 LEU A C 1
ATOM 1562 O O . LEU A 1 196 ? -0.442 -4.138 -22.966 1.00 54.34 196 LEU A O 1
ATOM 1566 N N . ASN A 1 197 ? -2.052 -2.659 -22.449 1.00 48.91 197 ASN A N 1
ATOM 1567 C CA . ASN A 1 197 ? -2.969 -3.007 -23.538 1.00 48.91 197 ASN A CA 1
ATOM 1568 C C . ASN A 1 197 ? -3.571 -1.746 -24.192 1.00 48.91 197 ASN A C 1
ATOM 1570 O O . ASN A 1 197 ? -4.666 -1.324 -23.814 1.00 48.91 197 ASN A O 1
ATOM 1574 N N . PRO A 1 198 ? -2.918 -1.148 -25.205 1.00 42.97 198 PRO A N 1
ATOM 1575 C CA . PRO A 1 198 ? -3.510 -0.043 -25.960 1.00 42.97 198 PRO A CA 1
ATOM 1576 C C . PRO A 1 198 ? -4.690 -0.463 -26.863 1.00 42.97 198 PRO A C 1
ATOM 1578 O O . PRO A 1 198 ? -5.434 0.412 -27.298 1.00 42.97 198 PRO A O 1
ATOM 1581 N N . GLU A 1 199 ? -4.893 -1.763 -27.132 1.00 38.12 199 GLU A N 1
ATOM 1582 C CA . GLU A 1 199 ? -5.953 -2.270 -28.033 1.00 38.12 199 GLU A CA 1
ATOM 1583 C C . GLU A 1 199 ? -7.123 -2.997 -27.336 1.00 38.12 199 GLU A C 1
ATOM 1585 O O . GLU A 1 199 ? -8.114 -3.323 -27.985 1.00 38.12 199 GLU A O 1
ATOM 1590 N N . SER A 1 200 ? -7.087 -3.207 -26.017 1.00 40.19 200 SER A N 1
ATOM 1591 C CA . SER A 1 200 ? -8.111 -3.999 -25.306 1.00 40.19 200 SER A CA 1
ATOM 1592 C C . SER A 1 200 ? -9.197 -3.136 -24.661 1.00 40.19 200 SER A C 1
ATOM 1594 O O . SER A 1 200 ? -9.518 -3.309 -23.487 1.00 40.19 200 SER A O 1
ATOM 1596 N N . SER A 1 201 ? -9.781 -2.197 -25.409 1.00 37.12 201 SER A N 1
ATOM 1597 C CA . SER A 1 201 ? -10.962 -1.461 -24.934 1.00 37.12 201 SER A CA 1
ATOM 1598 C C . SER A 1 201 ? -12.265 -2.268 -25.013 1.00 37.12 201 SER A C 1
ATOM 1600 O O . SER A 1 201 ? -13.269 -1.804 -24.483 1.00 37.12 201 SER A O 1
ATOM 1602 N N . VAL A 1 202 ? -12.286 -3.475 -25.600 1.00 39.56 202 VAL A N 1
ATOM 1603 C CA . VAL A 1 202 ? -13.476 -4.349 -25.614 1.00 39.56 202 VAL A CA 1
ATOM 1604 C C . VAL A 1 202 ? -13.082 -5.830 -25.782 1.00 39.56 202 VAL A C 1
ATOM 1606 O O . VAL A 1 202 ? -12.876 -6.282 -26.902 1.00 39.56 202 VAL A O 1
ATOM 1609 N N . ALA A 1 203 ? -13.004 -6.624 -24.707 1.00 29.55 203 ALA A N 1
ATOM 1610 C CA . ALA A 1 203 ? -13.081 -8.093 -24.804 1.00 29.55 203 ALA A CA 1
ATOM 1611 C C . ALA A 1 203 ? -13.557 -8.720 -23.474 1.00 29.55 203 ALA A C 1
ATOM 1613 O O . ALA A 1 203 ? -13.131 -8.265 -22.411 1.00 29.55 203 ALA A O 1
ATOM 1614 N N . PRO A 1 204 ? -14.455 -9.728 -23.503 1.00 35.69 204 PRO A N 1
ATOM 1615 C CA . PRO A 1 204 ? -15.057 -10.305 -22.306 1.00 35.69 204 PRO A CA 1
ATOM 1616 C C . PRO A 1 204 ? -14.090 -11.237 -21.561 1.00 35.69 204 PRO A C 1
ATOM 1618 O O . PRO A 1 204 ? -13.218 -11.871 -22.145 1.00 35.69 204 PRO A O 1
ATOM 1621 N N . ALA A 1 205 ? -14.285 -11.312 -20.246 1.00 39.41 205 ALA A N 1
ATOM 1622 C CA . ALA A 1 205 ? -13.347 -11.793 -19.232 1.00 39.41 205 ALA A CA 1
ATOM 1623 C C . ALA A 1 205 ? -13.080 -13.315 -19.168 1.00 39.41 205 ALA A C 1
ATOM 1625 O O . ALA A 1 205 ? -12.704 -13.803 -18.107 1.00 39.41 205 ALA A O 1
ATOM 1626 N N . ASN A 1 206 ? -13.234 -14.078 -20.250 1.00 40.97 206 ASN A N 1
ATOM 1627 C CA . ASN A 1 206 ? -12.958 -15.518 -20.227 1.00 40.97 206 ASN A CA 1
ATOM 1628 C C . ASN A 1 206 ? -11.949 -15.894 -21.323 1.00 40.97 206 ASN A C 1
ATOM 1630 O O . ASN A 1 206 ? -12.205 -15.649 -22.494 1.00 40.97 206 ASN A O 1
ATOM 1634 N N . GLU A 1 207 ? -10.837 -16.516 -20.904 1.00 38.12 207 GLU A N 1
ATOM 1635 C CA . GLU A 1 207 ? -9.753 -17.113 -21.720 1.00 38.12 207 GLU A CA 1
ATOM 1636 C C . GLU A 1 207 ? -8.534 -16.254 -22.118 1.00 38.12 207 GLU A C 1
ATOM 1638 O O . GLU A 1 207 ? -7.928 -16.473 -23.163 1.00 38.12 207 GLU A O 1
ATOM 1643 N N . ALA A 1 208 ? -8.046 -15.372 -21.243 1.00 40.59 208 ALA A N 1
ATOM 1644 C CA . ALA A 1 208 ? -6.654 -14.923 -21.334 1.00 40.59 208 ALA A CA 1
ATOM 1645 C C . ALA A 1 208 ? -5.851 -15.511 -20.171 1.00 40.59 208 ALA A C 1
ATOM 1647 O O . ALA A 1 208 ? -5.936 -15.032 -19.041 1.00 40.59 208 ALA A O 1
ATOM 1648 N N . ALA A 1 209 ? -5.033 -16.534 -20.445 1.00 44.81 209 ALA A N 1
ATOM 1649 C CA . ALA A 1 209 ? -3.831 -16.734 -19.645 1.00 44.81 209 ALA A CA 1
ATOM 1650 C C . ALA A 1 209 ? -3.112 -15.382 -19.629 1.00 44.81 209 ALA A C 1
ATOM 1652 O O . ALA A 1 209 ? -2.755 -14.859 -20.683 1.00 44.81 209 ALA A O 1
ATOM 1653 N N . GLN A 1 210 ? -3.031 -14.768 -18.456 1.00 56.72 210 GLN A N 1
ATOM 1654 C CA . GLN A 1 210 ? -2.604 -13.388 -18.295 1.00 56.72 210 GLN A CA 1
ATOM 1655 C C . GLN A 1 210 ? -1.136 -13.281 -18.718 1.00 56.72 210 GLN A C 1
ATOM 1657 O O . GLN A 1 210 ? -0.223 -13.624 -17.967 1.00 56.72 210 GLN A O 1
ATOM 1662 N N . ALA A 1 211 ? -0.912 -12.934 -19.984 1.00 74.19 211 ALA A N 1
ATOM 1663 C CA . ALA A 1 211 ? 0.411 -12.954 -20.575 1.00 74.19 211 ALA A CA 1
ATOM 1664 C C . ALA A 1 211 ? 1.258 -11.863 -19.917 1.00 74.19 211 ALA A C 1
ATOM 1666 O O . ALA A 1 211 ? 0.880 -10.690 -19.901 1.00 74.19 211 ALA A O 1
ATOM 1667 N N . PHE A 1 212 ? 2.404 -12.250 -19.361 1.00 75.00 212 PHE A N 1
ATOM 1668 C CA . PHE A 1 212 ? 3.360 -11.284 -18.844 1.00 75.00 212 PHE A CA 1
ATOM 1669 C C . PHE A 1 212 ? 3.958 -10.486 -20.012 1.00 75.00 212 PHE A C 1
ATOM 1671 O O . PHE A 1 212 ? 4.358 -11.090 -21.011 1.00 75.00 212 PHE A O 1
ATOM 1678 N N . PRO A 1 213 ? 4.039 -9.149 -19.910 1.00 76.38 213 PRO A N 1
ATOM 1679 C CA . PRO A 1 213 ? 4.664 -8.334 -20.944 1.00 76.38 213 PRO A CA 1
ATOM 1680 C C . PRO A 1 213 ? 6.150 -8.678 -21.082 1.00 76.38 213 PRO A C 1
ATOM 1682 O O . PRO A 1 213 ? 6.815 -9.033 -20.105 1.00 76.38 213 PRO A O 1
ATOM 1685 N N . SER A 1 214 ? 6.685 -8.530 -22.295 1.00 78.69 214 SER A N 1
ATOM 1686 C CA . SER A 1 214 ? 8.119 -8.701 -22.530 1.00 78.69 21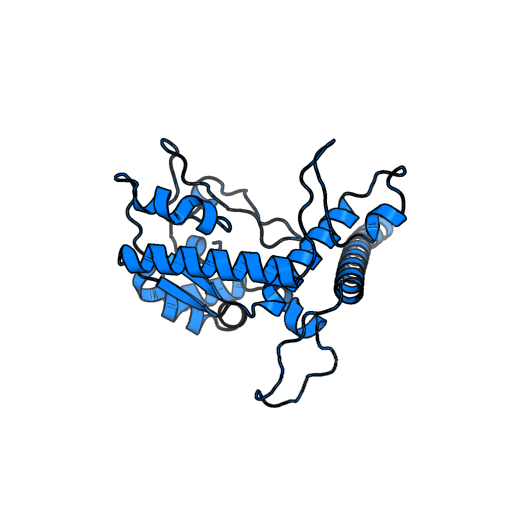4 SER A CA 1
ATOM 1687 C C . SER A 1 214 ? 8.934 -7.617 -21.818 1.00 78.69 214 SER A C 1
ATOM 1689 O O . SER A 1 214 ? 8.464 -6.498 -21.591 1.00 78.69 214 SER A O 1
ATOM 1691 N N . VAL A 1 215 ? 10.193 -7.932 -21.517 1.00 71.81 215 VAL A N 1
ATOM 1692 C CA . VAL A 1 215 ? 11.147 -6.995 -20.904 1.00 71.81 215 VAL A CA 1
ATOM 1693 C C . VAL A 1 215 ? 11.316 -5.739 -21.763 1.00 71.81 215 VAL A C 1
ATOM 1695 O O . VAL A 1 215 ? 11.279 -4.634 -21.234 1.00 71.81 215 VAL A O 1
ATOM 1698 N N . GLU A 1 216 ? 11.390 -5.888 -23.088 1.00 75.38 216 GLU A N 1
ATOM 1699 C CA . GLU A 1 216 ? 11.452 -4.771 -24.046 1.00 75.38 216 GLU A CA 1
ATOM 1700 C C . GLU A 1 216 ? 10.228 -3.845 -23.954 1.00 75.38 216 GLU A C 1
ATOM 1702 O O . GLU A 1 216 ? 10.350 -2.621 -24.047 1.00 75.38 216 GLU A O 1
ATOM 1707 N N . SER A 1 217 ? 9.038 -4.416 -23.738 1.00 75.81 217 SER A N 1
ATOM 1708 C CA . SER A 1 217 ? 7.803 -3.640 -23.583 1.00 75.81 217 SER A CA 1
ATOM 1709 C C . SER A 1 217 ? 7.838 -2.812 -22.298 1.00 75.81 217 SER A C 1
ATOM 1711 O O . SER A 1 217 ? 7.547 -1.613 -22.318 1.00 75.81 217 SER A O 1
ATOM 1713 N N . LEU A 1 218 ? 8.258 -3.429 -21.189 1.00 76.19 218 LEU A N 1
ATOM 1714 C CA . LEU A 1 218 ? 8.409 -2.760 -19.894 1.00 76.19 218 LEU A CA 1
ATOM 1715 C C . LEU A 1 218 ? 9.495 -1.678 -19.924 1.00 76.19 218 LEU A C 1
ATOM 1717 O O . LEU A 1 218 ? 9.315 -0.612 -19.326 1.00 76.19 218 LEU A O 1
ATOM 1721 N N . ASP A 1 219 ? 10.580 -1.922 -20.654 1.00 73.69 219 ASP A N 1
ATOM 1722 C CA . ASP A 1 219 ? 11.672 -0.973 -20.839 1.00 73.69 219 ASP A CA 1
ATOM 1723 C C . ASP A 1 219 ? 11.222 0.271 -21.618 1.00 73.69 219 ASP A C 1
ATOM 1725 O O . ASP A 1 219 ? 11.376 1.411 -21.163 1.00 73.69 219 ASP A O 1
ATOM 1729 N N . ARG A 1 220 ? 10.530 0.064 -22.746 1.00 78.50 220 ARG A N 1
ATOM 1730 C CA . ARG A 1 220 ? 9.925 1.150 -23.527 1.00 78.50 220 ARG A CA 1
ATOM 1731 C C . ARG A 1 220 ? 8.962 1.983 -22.680 1.00 78.50 220 ARG A C 1
ATOM 1733 O O . ARG A 1 220 ? 8.976 3.213 -22.771 1.00 78.50 220 ARG A O 1
ATOM 1740 N N . MET A 1 221 ? 8.146 1.343 -21.840 1.00 76.94 221 MET A N 1
ATOM 1741 C CA . MET A 1 221 ? 7.261 2.041 -20.901 1.00 76.94 221 MET A CA 1
ATOM 1742 C C . MET A 1 221 ? 8.051 2.889 -19.893 1.00 76.94 221 MET A C 1
ATOM 1744 O O . MET A 1 221 ? 7.701 4.051 -19.661 1.00 76.94 221 MET A O 1
ATOM 1748 N N . ALA A 1 222 ? 9.132 2.353 -19.318 1.00 73.81 222 ALA A N 1
ATOM 1749 C CA . ALA A 1 222 ? 9.990 3.082 -18.384 1.00 73.81 222 ALA A CA 1
ATOM 1750 C C . ALA A 1 222 ? 10.618 4.329 -19.037 1.00 73.81 222 ALA A C 1
ATOM 1752 O O . ALA A 1 222 ? 10.539 5.428 -18.476 1.00 73.81 222 ALA A O 1
ATOM 1753 N N . LEU A 1 223 ? 11.150 4.189 -20.256 1.00 76.69 223 LEU A N 1
ATOM 1754 C CA . LEU A 1 223 ? 11.732 5.288 -21.034 1.00 76.69 223 LEU A CA 1
ATOM 1755 C C . LEU A 1 223 ? 10.702 6.367 -21.390 1.00 76.69 223 LEU A C 1
ATOM 1757 O O . LEU A 1 223 ? 10.967 7.562 -21.228 1.00 76.69 223 LEU A O 1
ATOM 1761 N N . LEU A 1 224 ? 9.503 5.976 -21.834 1.00 79.38 224 LEU A N 1
ATOM 1762 C CA . LEU A 1 224 ? 8.421 6.918 -22.142 1.00 79.38 224 LEU A CA 1
ATOM 1763 C C . LEU A 1 224 ? 8.002 7.732 -20.909 1.00 79.38 224 LEU A C 1
ATOM 1765 O O . LEU A 1 224 ? 7.737 8.936 -21.020 1.00 79.38 224 LEU A O 1
ATOM 1769 N N . ARG A 1 225 ? 7.986 7.107 -19.725 1.00 74.12 225 ARG A N 1
ATOM 1770 C CA . ARG A 1 225 ? 7.698 7.784 -18.452 1.00 74.12 225 ARG A CA 1
ATOM 1771 C C . ARG A 1 225 ? 8.777 8.806 -18.091 1.00 74.12 225 ARG A C 1
ATOM 1773 O O . ARG A 1 225 ? 8.424 9.930 -17.723 1.00 74.12 225 ARG A O 1
ATOM 1780 N N . GLU A 1 226 ? 10.058 8.474 -18.254 1.00 74.44 226 GLU A N 1
ATOM 1781 C CA . GLU A 1 226 ? 11.158 9.429 -18.038 1.00 74.44 226 GLU A CA 1
ATOM 1782 C C . GLU A 1 226 ? 11.136 10.579 -19.045 1.00 74.44 226 GLU A C 1
ATOM 1784 O O . GLU A 1 226 ? 11.238 11.745 -18.658 1.00 74.44 226 GLU A O 1
ATOM 1789 N N . LEU A 1 227 ? 10.886 10.295 -20.325 1.00 76.44 227 LEU A N 1
ATOM 1790 C CA . LEU A 1 227 ? 10.745 11.326 -21.352 1.00 76.44 227 LEU A CA 1
ATOM 1791 C C . LEU A 1 227 ? 9.609 12.304 -21.005 1.00 76.44 227 LEU A C 1
ATOM 1793 O O . LEU A 1 227 ? 9.766 13.525 -21.122 1.00 76.44 227 LEU A O 1
ATOM 1797 N N . LYS A 1 228 ? 8.458 11.786 -20.555 1.00 77.69 228 LYS A N 1
ATOM 1798 C CA . LYS A 1 228 ? 7.316 12.601 -20.112 1.00 77.69 228 LYS A CA 1
ATOM 1799 C C . LYS A 1 228 ? 7.678 13.436 -18.881 1.00 77.69 228 LYS A C 1
ATOM 1801 O O . LYS A 1 228 ? 7.360 14.626 -18.845 1.00 77.69 228 LYS A O 1
ATOM 1806 N N . ALA A 1 229 ? 8.379 12.857 -17.905 1.00 73.62 229 ALA A N 1
ATOM 1807 C CA . ALA A 1 229 ? 8.853 13.573 -16.722 1.00 73.62 229 ALA A CA 1
ATOM 1808 C C . ALA A 1 229 ? 9.822 14.714 -17.088 1.00 73.62 229 ALA A C 1
ATOM 1810 O O . ALA A 1 229 ? 9.632 15.847 -16.636 1.00 73.62 229 ALA A O 1
ATOM 1811 N N . ALA A 1 230 ? 10.792 14.459 -17.969 1.00 73.69 230 ALA A N 1
ATOM 1812 C CA . ALA A 1 230 ? 11.748 15.452 -18.454 1.00 73.69 230 ALA A CA 1
ATOM 1813 C C . ALA A 1 230 ? 11.061 16.593 -19.226 1.00 73.69 230 ALA A C 1
ATOM 1815 O O . ALA A 1 230 ? 11.337 17.772 -18.979 1.00 73.69 230 ALA A O 1
ATOM 1816 N N . LYS A 1 231 ? 10.100 16.274 -20.107 1.00 73.06 231 LYS A N 1
ATOM 1817 C CA . LYS A 1 231 ? 9.273 17.278 -20.806 1.00 73.06 231 LYS A CA 1
ATOM 1818 C C . LYS A 1 231 ? 8.499 18.158 -19.820 1.00 73.06 231 LYS A C 1
ATOM 1820 O O . LYS A 1 231 ? 8.520 19.388 -19.939 1.00 73.06 231 LYS A O 1
ATOM 1825 N N . ASN A 1 232 ? 7.876 17.546 -18.814 1.00 73.25 232 ASN A N 1
ATOM 1826 C CA . ASN A 1 232 ? 7.121 18.256 -17.782 1.00 73.25 232 ASN A CA 1
ATOM 1827 C C . ASN A 1 232 ? 8.014 19.127 -16.889 1.00 73.25 232 ASN A C 1
ATOM 1829 O O . ASN A 1 232 ? 7.566 20.182 -16.453 1.00 73.25 232 ASN A O 1
ATOM 1833 N N . ALA A 1 233 ? 9.269 18.739 -16.646 1.00 70.62 233 ALA A N 1
ATOM 1834 C CA . ALA A 1 233 ? 10.244 19.558 -15.924 1.00 70.62 233 ALA A CA 1
ATOM 1835 C C . ALA A 1 233 ? 10.761 20.743 -16.763 1.00 70.62 233 ALA A C 1
ATOM 1837 O O . ALA A 1 233 ? 10.983 21.833 -16.230 1.00 70.62 233 ALA A O 1
ATOM 1838 N N . ARG A 1 234 ? 10.902 20.566 -18.086 1.00 68.38 234 ARG A N 1
ATOM 1839 C CA . ARG A 1 234 ? 11.369 21.613 -19.013 1.00 68.38 234 ARG A CA 1
ATOM 1840 C C . ARG A 1 234 ? 10.343 22.731 -19.217 1.00 68.38 234 ARG A C 1
ATOM 1842 O O . ARG A 1 234 ? 10.725 23.893 -19.322 1.00 68.38 234 ARG A O 1
ATOM 1849 N N . SER A 1 235 ? 9.050 22.405 -19.238 1.00 65.25 235 SER A N 1
ATOM 1850 C CA . SER A 1 235 ? 7.948 23.362 -19.447 1.00 65.25 235 SER A CA 1
ATOM 1851 C C . SER A 1 235 ? 7.933 24.554 -18.459 1.00 65.25 235 SER A C 1
ATOM 1853 O O . SER A 1 235 ? 7.949 25.703 -18.909 1.00 65.25 235 SER A O 1
ATOM 1855 N N . PRO A 1 236 ? 7.981 24.363 -17.126 1.00 60.41 236 PRO A N 1
ATOM 1856 C CA . PRO A 1 236 ? 8.048 25.468 -16.167 1.00 60.41 236 PRO A CA 1
ATOM 1857 C C . PRO A 1 236 ? 9.395 26.210 -16.184 1.00 60.41 236 PRO A C 1
ATOM 1859 O O . PRO A 1 236 ? 9.426 27.411 -15.919 1.00 60.41 236 PRO A O 1
ATOM 1862 N N . LEU A 1 237 ? 10.496 25.534 -16.529 1.00 59.41 237 LEU A N 1
ATOM 1863 C CA . LEU A 1 237 ? 11.827 26.139 -16.680 1.00 59.41 237 LEU A CA 1
ATOM 1864 C C . LEU A 1 237 ? 11.874 27.107 -17.871 1.00 59.41 237 LEU A C 1
ATOM 1866 O O . LEU A 1 237 ? 12.317 28.244 -17.723 1.00 59.41 237 LEU A O 1
ATOM 1870 N N . LEU A 1 238 ? 11.317 26.701 -19.016 1.00 57.69 238 LEU A N 1
ATOM 1871 C CA . LEU A 1 238 ? 11.143 27.565 -20.185 1.00 57.69 238 LEU A CA 1
ATOM 1872 C C . LEU A 1 238 ? 10.224 28.749 -19.862 1.00 57.69 238 LEU A C 1
ATOM 1874 O O . LEU A 1 238 ? 10.592 29.891 -20.120 1.00 57.69 238 LEU A O 1
ATOM 1878 N N . LYS A 1 239 ? 9.081 28.517 -19.202 1.00 57.47 239 LYS A N 1
ATOM 1879 C CA . LYS A 1 239 ? 8.176 29.602 -18.776 1.00 57.47 239 LYS A CA 1
ATOM 1880 C C . LYS A 1 239 ? 8.857 30.618 -17.845 1.00 57.47 239 LYS A C 1
ATOM 1882 O O . LYS A 1 239 ? 8.588 31.810 -17.957 1.00 57.47 239 LYS A O 1
ATOM 1887 N N . ARG A 1 240 ? 9.759 30.181 -16.955 1.00 61.19 240 ARG A N 1
ATOM 1888 C CA . ARG A 1 240 ? 10.557 31.074 -16.088 1.00 61.19 240 ARG A CA 1
ATOM 1889 C C . ARG A 1 240 ? 11.637 31.848 -16.849 1.00 61.19 240 ARG A C 1
ATOM 1891 O O . ARG A 1 240 ? 11.880 33.002 -16.510 1.00 61.19 240 ARG A O 1
ATOM 1898 N N . LEU A 1 241 ? 12.256 31.248 -17.867 1.00 57.00 241 LEU A N 1
ATOM 1899 C CA . LEU A 1 241 ? 13.241 31.922 -18.723 1.00 57.00 241 LEU A CA 1
ATOM 1900 C C . LEU A 1 241 ? 12.594 33.002 -19.603 1.00 57.00 241 LEU A C 1
ATOM 1902 O O . LEU A 1 241 ? 13.161 34.081 -19.745 1.00 57.00 241 LEU A O 1
ATOM 1906 N N . PHE A 1 242 ? 11.385 32.758 -20.118 1.00 57.03 242 PHE A N 1
ATOM 1907 C CA . PHE A 1 242 ? 10.637 33.752 -20.897 1.00 57.03 242 PHE A CA 1
ATOM 1908 C C . PHE A 1 242 ? 10.025 34.871 -20.036 1.00 57.03 242 PHE A C 1
ATOM 1910 O O . PHE A 1 242 ? 9.950 36.002 -20.499 1.00 57.03 242 PHE A O 1
ATOM 1917 N N . LYS A 1 243 ? 9.672 34.611 -18.766 1.00 54.56 243 LYS A N 1
ATOM 1918 C CA . LYS A 1 243 ? 9.191 35.649 -17.828 1.00 54.56 243 LYS A CA 1
ATOM 1919 C C . LYS A 1 243 ? 10.270 36.603 -17.300 1.00 54.56 243 LYS A C 1
ATOM 1921 O O . LYS A 1 243 ? 9.918 37.640 -16.766 1.00 54.56 243 LYS A O 1
ATOM 1926 N N . ARG A 1 244 ? 11.559 36.258 -17.397 1.00 55.88 244 ARG A N 1
ATOM 1927 C CA . ARG A 1 244 ? 12.680 37.120 -16.957 1.00 55.88 244 ARG A CA 1
ATOM 1928 C C . ARG A 1 244 ? 13.207 38.058 -18.054 1.00 55.88 244 ARG A C 1
ATOM 1930 O O . ARG A 1 244 ? 14.182 38.760 -17.821 1.00 55.88 244 ARG A O 1
ATOM 1937 N N . ARG A 1 245 ? 12.615 38.019 -19.254 1.00 52.41 245 ARG A N 1
ATOM 1938 C CA . ARG A 1 245 ? 12.997 38.838 -20.419 1.00 52.41 245 ARG A CA 1
ATOM 1939 C C . ARG A 1 245 ? 11.977 39.940 -20.763 1.00 52.41 245 ARG A C 1
ATOM 1941 O O . ARG A 1 245 ? 12.099 40.538 -21.826 1.00 52.41 245 ARG A O 1
ATOM 1948 N N . GLN A 1 246 ? 10.999 40.189 -19.893 1.00 44.38 246 GLN A N 1
ATOM 1949 C CA . GLN A 1 246 ? 10.107 41.356 -19.911 1.00 44.38 246 GLN A CA 1
ATOM 1950 C C . GLN A 1 246 ? 10.343 42.156 -18.636 1.00 44.38 246 GLN A C 1
ATOM 1952 O O . GLN A 1 246 ? 10.271 43.396 -18.722 1.00 44.38 246 GLN A O 1
#

pLDDT: mean 77.23, std 17.2, range [29.55, 97.81]

Foldseek 3Di:
DLLLVLLPFWFLCVVVVPWDADPQDNDTRADDPDPPDDHGPDHDDPCCLVCVLVQLPDPVDDAQEDEAEDEDLLLVLLVVLLSVLLVVVVPPPDPPPDPVNSLDQWDADDVVGDIDGSQSVVSSVVVVSSVVSNVVSCVVSVHHYQYHHNLCVLVPQQSVCVSCVVVSDVSDDSVSSSVSSVVPRDNVVVCSVCLQDVPPPDDDDPDDPPDRDDPVSSNVVSVVVVVVVVVVVVVVVVVVVVVVVD

Sequence (246 aa):
MQYLHGCGLETHLTQHPKASLFKHANAGLEDIPTPGKKLPYVIKTPWLYEFVDRLLNRGDITIDVAVLPMRDLVEAASSRVTLEMRQRYATLRDPELMEECTKWETWGKTPGGVVYSLNPIDQARILAVGFHQVIHALVGRRVPIVFLDFPRMVEDGEYLYEQLKPYLGSAIDQEAALELHRSLANPDLVRVGSELNPESSVAPANEAAQAFPSVESLDRMALLRELKAAKNARSPLLKRLFKRRQ

Radius of gyration: 20.72 Å; chains: 1; bounding box: 50×60×51 Å